Protein AF-A0DTG7-F1 (afdb_monomer)

Nearest PDB structures (foldseek):
  3lrq-assembly1_D  TM=6.163E-01  e=2.379E-02  Homo sapiens
  3m63-assembly1_A  TM=5.043E-01  e=1.706E+00  Saccharomyces cerevisiae
  3m62-assembly1_A  TM=4.430E-01  e=1.317E+00  Saccharomyces cerevisiae
  5mkq-assembly1_B  TM=5.873E-01  e=2.864E+00  Pyrococcus horikoshii OT3
  2qiz-assembly1_A  TM=4.576E-01  e=2.516E+00  Saccharomyces cerevisiae

Secondary structure (DSSP, 8-state):
-----GGGGSB-TTT--B-SS-EE-TTT--EE-HHHHHHHHHHHHHTT-TT--B-TTT--B--HHHHHHHS-HHHHHHHHHHHHHHHHHHHHHHHHHHHHHHHTTTTTEEE-TTT--EEEPPTT--SEEE--STTTTT--EEETTT--EE-TTHHHHTBGGG-TTTPPBPEEETTEEE-GGGT--

pLDDT: mean 91.61, std 11.8, range [36.66, 98.5]

Structure (mmCIF, N/CA/C/O backbone):
data_AF-A0DTG7-F1
#
_entry.id   AF-A0DTG7-F1
#
loop_
_atom_site.group_PDB
_atom_site.id
_atom_site.type_symbol
_atom_site.label_atom_id
_atom_site.label_alt_id
_atom_site.label_comp_id
_atom_site.label_asym_id
_atom_site.label_entity_id
_atom_site.label_seq_id
_atom_site.pdbx_PDB_ins_code
_atom_site.Cartn_x
_atom_site.Cartn_y
_atom_site.Cartn_z
_atom_site.occupancy
_atom_site.B_iso_or_equiv
_atom_site.auth_seq_id
_atom_site.auth_comp_id
_atom_site.auth_asym_id
_atom_site.auth_atom_id
_atom_site.pdbx_PDB_model_num
ATOM 1 N N . MET A 1 1 ? -52.011 4.957 12.979 1.00 38.06 1 MET A N 1
ATOM 2 C CA . MET A 1 1 ? -51.107 5.380 14.067 1.00 38.06 1 MET A CA 1
ATOM 3 C C . MET A 1 1 ? -50.251 4.180 14.421 1.00 38.06 1 MET A C 1
ATOM 5 O O . MET A 1 1 ? -50.752 3.256 15.044 1.00 38.06 1 MET A O 1
ATOM 9 N N . GLN A 1 2 ? -49.026 4.127 13.900 1.00 39.81 2 GLN A N 1
ATOM 10 C CA . GLN A 1 2 ? -48.047 3.117 14.300 1.00 39.81 2 GLN A CA 1
ATOM 11 C C . GLN A 1 2 ? -47.347 3.645 15.549 1.00 39.81 2 GLN A C 1
ATOM 13 O O . GLN A 1 2 ? -46.779 4.735 15.526 1.00 39.81 2 GLN A O 1
ATOM 18 N N . VAL A 1 3 ? -47.474 2.904 16.645 1.00 37.62 3 VAL A N 1
ATOM 19 C CA . VAL A 1 3 ? -46.764 3.165 17.894 1.00 37.62 3 VAL A CA 1
ATOM 20 C C . VAL A 1 3 ? -45.319 2.731 17.653 1.00 37.62 3 VAL A C 1
ATOM 22 O O . VAL A 1 3 ? -45.031 1.539 17.598 1.00 37.62 3 VAL A O 1
ATOM 25 N N . PHE A 1 4 ? -44.425 3.687 17.407 1.00 36.66 4 PHE A N 1
ATOM 26 C CA . PHE A 1 4 ? -42.989 3.426 17.403 1.00 36.66 4 PHE A CA 1
ATOM 27 C C . PHE A 1 4 ? -42.558 3.270 18.862 1.00 36.66 4 PHE A C 1
ATOM 29 O O . PHE A 1 4 ? -42.452 4.258 19.583 1.00 36.66 4 PHE A O 1
ATOM 36 N N . ASN A 1 5 ? -42.387 2.022 19.305 1.00 37.88 5 ASN A N 1
ATOM 37 C CA . ASN A 1 5 ? -41.818 1.700 20.612 1.00 37.88 5 ASN A CA 1
ATOM 38 C C . ASN A 1 5 ? -40.409 2.300 20.705 1.00 37.88 5 ASN A C 1
ATOM 40 O O . ASN A 1 5 ? -39.505 1.878 19.987 1.00 37.88 5 ASN A O 1
ATOM 44 N N . GLN A 1 6 ? -40.242 3.284 21.587 1.00 44.31 6 GLN A N 1
ATOM 45 C CA . GLN A 1 6 ? -38.969 3.944 21.891 1.00 44.31 6 GLN A CA 1
ATOM 46 C C . GLN A 1 6 ? -38.071 3.117 22.839 1.00 44.31 6 GLN A C 1
ATOM 48 O O . GLN A 1 6 ? -36.974 3.556 23.164 1.00 44.31 6 GLN A O 1
ATOM 53 N N . ASP A 1 7 ? -38.478 1.896 23.203 1.00 47.22 7 ASP A N 1
ATOM 54 C CA . ASP A 1 7 ? -37.831 1.079 24.246 1.00 47.22 7 ASP A CA 1
ATOM 55 C C . ASP A 1 7 ? -36.711 0.140 23.748 1.00 47.22 7 ASP A C 1
ATOM 57 O O . ASP A 1 7 ? -36.127 -0.599 24.535 1.00 47.22 7 ASP A O 1
ATOM 61 N N . GLN A 1 8 ? -36.354 0.142 22.455 1.00 52.56 8 GLN A N 1
ATOM 62 C CA . GLN A 1 8 ? -35.223 -0.675 21.960 1.00 52.56 8 GLN A CA 1
ATOM 63 C C . GLN A 1 8 ? -33.838 -0.060 22.233 1.00 52.56 8 GLN A C 1
ATOM 65 O O . GLN A 1 8 ? -32.826 -0.662 21.886 1.00 52.56 8 GLN A O 1
ATOM 70 N N . ASN A 1 9 ? -33.777 1.120 22.856 1.00 60.94 9 ASN A N 1
ATOM 71 C CA . ASN A 1 9 ? -32.528 1.855 23.089 1.00 60.94 9 ASN A CA 1
ATOM 72 C C . ASN A 1 9 ? -31.896 1.608 24.469 1.00 60.94 9 ASN A C 1
ATOM 74 O O . ASN A 1 9 ? -30.886 2.228 24.797 1.00 60.94 9 ASN A O 1
ATOM 78 N N . GLU A 1 10 ? -32.472 0.715 25.276 1.00 83.69 10 GLU A N 1
ATOM 79 C CA . GLU A 1 10 ? -32.013 0.463 26.646 1.00 83.69 10 GLU A CA 1
ATOM 80 C C . GLU A 1 10 ? -31.192 -0.821 26.797 1.00 83.69 10 GLU A C 1
ATOM 82 O O . GLU A 1 10 ? -30.815 -1.147 27.915 1.00 83.69 10 GLU A O 1
ATOM 87 N N . GLN A 1 11 ? -30.895 -1.568 25.728 1.00 91.94 11 GLN A N 1
ATOM 88 C CA . GLN A 1 11 ? -30.117 -2.812 25.812 1.00 91.94 11 GLN A CA 1
ATOM 89 C C . GLN A 1 11 ? -28.883 -2.792 24.915 1.00 91.94 11 GLN A C 1
ATOM 91 O O . GLN A 1 11 ? -28.926 -2.345 23.770 1.00 91.94 11 GLN A O 1
ATOM 96 N N . CYS A 1 12 ? -27.770 -3.314 25.428 1.00 93.56 12 CYS A N 1
ATOM 97 C CA . CYS A 1 12 ? -26.549 -3.495 24.656 1.00 93.56 12 CYS A CA 1
ATOM 98 C C . CYS A 1 12 ? -26.784 -4.515 23.538 1.00 93.56 12 CYS A C 1
ATOM 100 O O . CYS A 1 12 ? -27.137 -5.656 23.809 1.00 93.56 12 CYS A O 1
ATOM 102 N N . LEU A 1 13 ? -26.500 -4.165 22.285 1.00 88.06 13 LEU A N 1
ATOM 103 C CA . LEU A 1 13 ? -26.716 -5.074 21.149 1.00 88.06 13 LEU A CA 1
ATOM 104 C C . LEU A 1 13 ? -25.662 -6.193 21.021 1.00 88.06 13 LEU A C 1
ATOM 106 O O . LEU A 1 13 ? -25.721 -6.976 20.077 1.00 88.06 13 LEU A O 1
ATOM 110 N N . ILE A 1 14 ? -24.700 -6.263 21.948 1.00 93.56 14 ILE A N 1
ATOM 111 C CA . ILE A 1 14 ? -23.679 -7.321 22.019 1.00 93.56 14 ILE A CA 1
ATOM 112 C C . ILE A 1 14 ? -24.001 -8.308 23.148 1.00 93.56 14 ILE A C 1
ATOM 114 O O . ILE A 1 14 ? -24.106 -9.504 22.894 1.00 93.56 14 ILE A O 1
ATOM 118 N N . CYS A 1 15 ? -24.176 -7.824 24.385 1.00 95.88 15 CYS A N 1
ATOM 119 C CA . CYS A 1 15 ? -24.436 -8.681 25.551 1.00 95.88 15 CYS A CA 1
ATOM 120 C C . CYS A 1 15 ? -25.911 -8.751 25.983 1.00 95.88 15 CYS A C 1
ATOM 122 O O . CYS A 1 15 ? -26.241 -9.546 26.856 1.00 95.88 15 CYS A O 1
ATOM 124 N N . PHE A 1 16 ? -26.793 -7.938 25.391 1.00 93.12 16 PHE A N 1
ATOM 125 C CA . PHE A 1 16 ? -28.225 -7.821 25.719 1.00 93.12 16 PHE A CA 1
ATOM 126 C C . PHE A 1 16 ? -28.547 -7.329 27.143 1.00 93.12 16 PHE A C 1
ATOM 128 O O . PHE A 1 16 ? -29.704 -7.355 27.560 1.00 93.12 16 PHE A O 1
ATOM 135 N N . GLU A 1 17 ? -27.555 -6.829 27.884 1.00 94.44 17 GLU A N 1
ATOM 136 C CA . GLU A 1 17 ? -27.750 -6.221 29.206 1.00 94.44 17 GLU A CA 1
ATOM 137 C C . GLU A 1 17 ? -28.312 -4.795 29.114 1.00 94.44 17 GLU A C 1
ATOM 139 O O . GLU A 1 17 ? -28.065 -4.078 28.140 1.00 94.44 17 GLU A O 1
ATOM 144 N N . THR A 1 18 ? -29.037 -4.363 30.151 1.00 92.69 18 THR A N 1
ATOM 145 C CA . THR A 1 18 ? -29.607 -3.012 30.235 1.00 92.69 18 THR A CA 1
ATOM 146 C C . THR A 1 18 ? -28.517 -1.936 30.346 1.00 92.69 18 THR A C 1
ATOM 148 O O . THR A 1 18 ? -27.590 -2.043 31.148 1.00 92.69 18 THR A O 1
ATOM 151 N N . LEU A 1 19 ? -28.642 -0.866 29.563 1.00 92.06 19 LEU A N 1
ATOM 152 C CA . LEU A 1 19 ? -27.704 0.248 29.475 1.00 92.06 19 LEU A CA 1
ATOM 153 C C . LEU A 1 19 ? -28.045 1.323 30.512 1.00 92.06 19 LEU A C 1
ATOM 155 O O . LEU A 1 19 ? -29.062 1.997 30.403 1.00 92.06 19 LEU A O 1
ATOM 159 N N . SER A 1 20 ? -27.164 1.534 31.490 1.00 86.44 20 SER A N 1
ATOM 160 C CA . SER A 1 20 ? -27.265 2.668 32.423 1.00 86.44 20 SER A CA 1
ATOM 161 C C . SER A 1 20 ? -26.538 3.917 31.907 1.00 86.44 20 SER A C 1
ATOM 163 O O . SER A 1 20 ? -27.036 5.031 32.049 1.00 86.44 20 SER A O 1
ATOM 165 N N . GLN A 1 21 ? -25.365 3.734 31.292 1.00 87.62 21 GLN A N 1
ATOM 166 C CA . GLN A 1 21 ? -24.556 4.779 30.655 1.00 87.62 21 GLN A CA 1
ATOM 167 C C . GLN A 1 21 ? -23.930 4.225 29.368 1.00 87.62 21 GLN A C 1
ATOM 169 O O . GLN A 1 21 ? -22.797 3.732 29.388 1.00 87.62 21 GLN A O 1
ATOM 174 N N . PRO A 1 22 ? -24.678 4.222 28.254 1.00 91.75 22 PRO A N 1
ATOM 175 C CA . PRO A 1 22 ? -24.194 3.625 27.022 1.00 91.75 22 PRO A CA 1
ATOM 176 C C . PRO A 1 22 ? -23.048 4.422 26.400 1.00 91.75 22 PRO A C 1
ATOM 178 O O . PRO A 1 22 ? -23.050 5.651 26.397 1.00 91.75 22 PRO A O 1
ATOM 181 N N . PHE A 1 23 ? -22.110 3.705 25.788 1.00 93.38 23 PHE A N 1
ATOM 182 C CA . PHE A 1 23 ? -21.237 4.269 24.771 1.00 93.38 23 PHE A CA 1
ATOM 183 C C . PHE A 1 23 ? -22.041 4.421 23.478 1.00 93.38 23 PHE A C 1
ATOM 185 O O . PHE A 1 23 ? -22.535 3.428 22.935 1.00 93.38 23 PHE A O 1
ATOM 192 N N . GLN A 1 24 ? -22.184 5.653 22.995 1.00 92.50 24 GLN A N 1
ATOM 193 C CA . GLN A 1 24 ? -22.956 5.964 21.798 1.00 92.50 24 GLN A CA 1
ATOM 194 C C . GLN A 1 24 ? -22.051 6.510 20.697 1.00 92.50 24 GLN A C 1
ATOM 196 O O . GLN A 1 24 ? -21.356 7.504 20.877 1.00 92.50 24 GLN A O 1
ATOM 201 N N . PHE A 1 25 ? -22.109 5.882 19.527 1.00 90.75 25 PHE A N 1
ATOM 202 C CA . PHE A 1 25 ? -21.342 6.303 18.360 1.00 90.75 25 PHE A CA 1
ATOM 203 C C . PHE A 1 25 ? -21.917 7.598 17.770 1.00 90.75 25 PHE A C 1
ATOM 205 O O . PHE A 1 25 ? -23.082 7.618 17.367 1.00 90.75 25 PHE A O 1
ATOM 212 N N . THR A 1 26 ? -21.110 8.650 17.619 1.00 88.00 26 THR A N 1
ATOM 213 C CA . THR A 1 26 ? -21.582 9.956 17.103 1.00 88.00 26 THR A CA 1
ATOM 214 C C . THR A 1 26 ? -22.220 9.889 15.714 1.00 88.00 26 THR A C 1
ATOM 216 O O . THR A 1 26 ? -23.217 10.561 15.458 1.00 88.00 26 THR A O 1
ATOM 219 N N . ASP A 1 27 ? -21.690 9.046 14.827 1.00 89.00 27 ASP A N 1
ATOM 220 C CA . ASP A 1 27 ? -22.043 9.067 13.398 1.00 89.00 27 ASP A CA 1
ATOM 221 C C . ASP A 1 27 ? -23.227 8.151 13.044 1.00 89.00 27 ASP A C 1
ATOM 223 O O . ASP A 1 27 ? -23.799 8.221 11.948 1.00 89.00 27 ASP A O 1
ATOM 227 N N . CYS A 1 28 ? -23.589 7.241 13.950 1.00 91.94 28 CYS A N 1
ATOM 228 C CA . CYS A 1 28 ? -24.644 6.254 13.714 1.00 91.94 28 CYS A CA 1
ATOM 229 C C . CYS A 1 28 ? -25.639 6.100 14.859 1.00 91.94 28 CYS A C 1
ATOM 231 O O . CYS A 1 28 ? -26.660 5.451 14.662 1.00 91.94 28 CYS A O 1
ATOM 233 N N . GLN A 1 29 ? -25.358 6.702 16.016 1.00 90.50 29 GLN A N 1
ATOM 234 C CA . GLN A 1 29 ? -26.190 6.700 17.218 1.00 90.50 29 GLN A CA 1
ATOM 235 C C . GLN A 1 29 ? -26.479 5.320 17.822 1.00 90.50 29 GLN A C 1
ATOM 237 O O . GLN A 1 29 ? -27.192 5.259 18.822 1.00 90.50 29 GLN A O 1
ATOM 242 N N . HIS A 1 30 ? -25.905 4.234 17.287 1.00 91.75 30 HIS A N 1
ATOM 243 C CA . HIS A 1 30 ? -25.949 2.925 17.934 1.00 91.75 30 HIS A CA 1
ATOM 244 C C . HIS A 1 30 ? -25.255 2.991 19.296 1.00 91.75 30 HIS A C 1
ATOM 246 O O . HIS A 1 30 ? -24.223 3.652 19.445 1.00 91.75 30 HIS A O 1
ATOM 252 N N . ALA A 1 31 ? -25.838 2.300 20.269 1.00 93.25 31 ALA A N 1
ATOM 253 C CA . ALA A 1 31 ? -25.446 2.337 21.666 1.00 93.25 31 ALA A CA 1
ATOM 254 C C . ALA A 1 31 ? -25.059 0.936 22.156 1.00 93.25 31 ALA A C 1
ATOM 256 O O . ALA A 1 31 ? -25.700 -0.059 21.815 1.00 93.25 31 ALA A O 1
ATOM 257 N N . PHE A 1 32 ? -24.003 0.864 22.959 1.00 95.19 32 PHE A N 1
ATOM 258 C CA . PHE A 1 32 ? -23.483 -0.374 23.540 1.00 95.19 32 PHE A CA 1
ATOM 259 C C . PHE A 1 32 ? -23.079 -0.116 24.990 1.00 95.19 32 PHE A C 1
ATOM 261 O O . PHE A 1 32 ? -22.830 1.029 25.372 1.00 95.19 32 PHE A O 1
ATOM 268 N N . CYS A 1 33 ? -22.990 -1.155 25.820 1.00 95.81 33 CYS A N 1
ATOM 269 C CA . CYS A 1 33 ? -22.381 -0.973 27.134 1.00 95.81 33 CYS A CA 1
ATOM 270 C C . CYS A 1 33 ? -20.884 -0.680 26.949 1.00 95.81 33 CYS A C 1
ATOM 272 O O . CYS A 1 33 ? -20.265 -1.146 25.987 1.00 95.81 33 CYS A O 1
ATOM 274 N N . GLN A 1 34 ? -20.303 0.108 27.857 1.00 95.38 34 GLN A N 1
ATOM 275 C CA . GLN A 1 34 ? -18.900 0.515 27.740 1.00 95.38 34 GLN A CA 1
ATOM 276 C C . GLN A 1 34 ? -17.952 -0.687 27.700 1.00 95.38 34 GLN A C 1
ATOM 278 O O . GLN A 1 34 ? -16.989 -0.649 26.949 1.00 95.38 34 GLN A O 1
ATOM 283 N N . VAL A 1 35 ? -18.261 -1.765 28.432 1.00 96.31 35 VAL A N 1
ATOM 284 C CA . VAL A 1 35 ? -17.464 -3.003 28.437 1.00 96.31 35 VAL A CA 1
ATOM 285 C C . VAL A 1 35 ? -17.416 -3.630 27.043 1.00 96.31 35 VAL A C 1
ATOM 287 O O . VAL A 1 35 ? -16.337 -3.801 26.495 1.00 96.31 35 VAL A O 1
ATOM 290 N N . CYS A 1 36 ? -18.566 -3.880 26.406 1.00 97.38 36 CYS A N 1
ATOM 291 C CA . CYS A 1 36 ? -18.578 -4.479 25.069 1.00 97.38 36 CYS A CA 1
ATOM 292 C C . CYS A 1 36 ? -17.968 -3.567 23.997 1.00 97.38 36 CYS A C 1
ATOM 294 O O . CYS A 1 36 ? -17.333 -4.064 23.071 1.00 97.38 36 CYS A O 1
ATOM 296 N N . ALA A 1 37 ? -18.169 -2.247 24.094 1.00 96.62 37 ALA A N 1
ATOM 297 C CA . ALA A 1 37 ? -17.534 -1.303 23.177 1.00 96.62 37 ALA A CA 1
ATOM 298 C C . ALA A 1 37 ? -16.007 -1.312 23.344 1.00 96.62 37 ALA A C 1
ATOM 300 O O . ALA A 1 37 ? -15.286 -1.391 22.352 1.00 96.62 37 ALA A O 1
ATOM 301 N N . LYS A 1 38 ? -15.530 -1.283 24.594 1.00 97.69 38 LYS A N 1
ATOM 302 C CA . LYS A 1 38 ? -14.114 -1.360 24.953 1.00 97.69 38 LYS A CA 1
ATOM 303 C C . LYS A 1 38 ? -13.484 -2.641 24.408 1.00 97.69 38 LYS A C 1
ATOM 305 O O . LYS A 1 38 ? -12.570 -2.542 23.594 1.00 97.69 38 LYS A O 1
ATOM 310 N N . ASP A 1 39 ? -14.017 -3.805 24.777 1.00 98.19 39 ASP A N 1
ATOM 311 C CA . ASP A 1 39 ? -13.478 -5.113 24.382 1.00 98.19 39 ASP A CA 1
ATOM 312 C C . ASP A 1 39 ? -13.375 -5.241 22.854 1.00 98.19 39 ASP A C 1
ATOM 314 O O . ASP A 1 39 ? -12.376 -5.713 22.316 1.00 98.19 39 ASP A O 1
ATOM 318 N N . TYR A 1 40 ? -14.390 -4.754 22.135 1.00 97.62 40 TYR A N 1
ATOM 319 C CA . TYR A 1 40 ? -14.394 -4.738 20.677 1.00 97.62 40 TYR A CA 1
ATOM 320 C C . TYR A 1 40 ? -13.245 -3.904 20.085 1.00 97.62 40 TYR A C 1
ATOM 322 O O . TYR A 1 40 ? -12.584 -4.344 19.141 1.00 97.62 40 TYR A O 1
ATOM 330 N N . PHE A 1 41 ? -12.992 -2.699 20.603 1.00 98.00 41 PHE A N 1
ATOM 331 C CA . PHE A 1 41 ? -11.908 -1.858 20.091 1.00 98.00 41 PHE A CA 1
ATOM 332 C C . PHE A 1 41 ? -10.526 -2.366 20.500 1.00 98.00 41 PHE A C 1
ATOM 334 O O . PHE A 1 41 ? -9.599 -2.301 19.692 1.00 98.00 41 PHE A O 1
ATOM 341 N N . GLU A 1 42 ? -10.389 -2.901 21.711 1.00 98.31 42 GLU A N 1
ATOM 342 C CA . GLU A 1 42 ? -9.153 -3.534 22.176 1.00 98.31 42 GLU A CA 1
ATOM 343 C C . GLU A 1 42 ? -8.792 -4.734 21.294 1.00 98.31 42 GLU A C 1
ATOM 345 O O . GLU A 1 42 ? -7.668 -4.808 20.795 1.00 98.31 42 GLU A O 1
ATOM 350 N N . GLN A 1 43 ? -9.772 -5.577 20.950 1.00 97.88 43 GLN A N 1
ATOM 351 C CA . GLN A 1 43 ? -9.578 -6.666 19.992 1.00 97.88 43 GLN A CA 1
ATOM 352 C C . GLN A 1 43 ? -9.099 -6.156 18.622 1.00 97.88 43 GLN A C 1
ATOM 354 O O . GLN A 1 43 ? -8.189 -6.735 18.032 1.00 97.88 43 GLN A O 1
ATOM 359 N N . ARG A 1 44 ? -9.652 -5.047 18.111 1.00 97.38 44 ARG A N 1
ATOM 360 C CA . ARG A 1 44 ? -9.201 -4.458 16.834 1.00 97.38 44 ARG A CA 1
ATOM 361 C C . ARG A 1 44 ? -7.761 -3.960 16.890 1.00 97.38 44 ARG A C 1
ATOM 363 O O . ARG A 1 44 ? -7.046 -4.070 15.895 1.00 97.38 44 ARG A O 1
ATOM 370 N N . ILE A 1 45 ? -7.329 -3.419 18.026 1.00 98.12 45 ILE A N 1
ATOM 371 C CA . ILE A 1 45 ? -5.935 -3.012 18.236 1.00 98.12 45 ILE A CA 1
ATOM 372 C C . ILE A 1 45 ? -5.029 -4.246 18.253 1.00 98.12 45 ILE A C 1
ATOM 374 O O . ILE A 1 45 ? -3.992 -4.247 17.589 1.00 98.12 45 ILE A O 1
ATOM 378 N N . ASP A 1 46 ? -5.431 -5.313 18.939 1.00 98.06 46 ASP A N 1
ATOM 379 C CA . ASP A 1 46 ? -4.671 -6.565 19.000 1.00 98.06 46 ASP A CA 1
ATOM 380 C C . ASP A 1 46 ? -4.564 -7.256 17.629 1.00 98.06 46 ASP A C 1
ATOM 382 O O . ASP A 1 46 ? -3.509 -7.783 17.270 1.00 98.06 46 ASP A O 1
ATOM 386 N N . GLU A 1 47 ? -5.612 -7.162 16.810 1.00 97.25 47 GLU A N 1
ATOM 387 C CA . GLU A 1 47 ? -5.645 -7.625 15.417 1.00 97.25 47 GLU A CA 1
ATOM 388 C C . GLU A 1 47 ? -4.913 -6.684 14.436 1.00 97.25 47 GLU A C 1
ATOM 390 O O . GLU A 1 47 ? -4.831 -6.975 13.241 1.00 97.25 47 GLU A O 1
ATOM 395 N N . LYS A 1 48 ? -4.336 -5.575 14.922 1.00 96.56 48 LYS A N 1
ATOM 396 C CA . LYS A 1 48 ? -3.647 -4.534 14.134 1.00 96.56 48 LYS A CA 1
ATOM 397 C C . LYS A 1 48 ? -4.526 -3.835 13.088 1.00 96.56 48 LYS A C 1
ATOM 399 O O . LYS A 1 48 ? -4.040 -3.393 12.046 1.00 96.56 48 LYS A O 1
ATOM 404 N N . LEU A 1 49 ? -5.816 -3.687 13.377 1.00 95.69 49 LEU A N 1
ATOM 405 C CA . LEU A 1 49 ? -6.824 -3.042 12.526 1.00 95.69 49 LEU A CA 1
ATOM 406 C C . LEU A 1 49 ? -7.127 -1.599 12.976 1.00 95.69 49 LEU A C 1
ATOM 408 O O . LEU A 1 49 ? -8.277 -1.163 13.012 1.00 95.69 49 LEU A O 1
ATOM 412 N N . ILE A 1 50 ? -6.088 -0.831 13.320 1.00 93.69 50 ILE A N 1
ATOM 413 C CA . ILE A 1 50 ? -6.217 0.509 13.929 1.00 93.69 50 ILE A CA 1
ATOM 414 C C . ILE A 1 50 ? -6.736 1.612 12.990 1.00 93.69 50 ILE A C 1
ATOM 416 O O . ILE A 1 50 ? -7.079 2.699 13.450 1.00 93.69 50 ILE A O 1
ATOM 420 N N . ASP A 1 51 ? -6.792 1.359 11.681 1.00 91.19 51 ASP A N 1
ATOM 421 C CA . ASP A 1 51 ? -7.387 2.278 10.698 1.00 91.19 51 ASP A CA 1
ATOM 422 C C . ASP A 1 51 ? -8.886 2.025 10.475 1.00 91.19 51 ASP A C 1
ATOM 424 O O . ASP A 1 51 ? -9.542 2.777 9.754 1.00 91.19 51 ASP A O 1
ATOM 428 N N . GLU A 1 52 ? -9.427 0.970 11.087 1.00 90.62 52 GLU A N 1
ATOM 429 C CA . GLU A 1 52 ? -10.778 0.458 10.857 1.00 90.62 52 GLU A CA 1
ATOM 430 C C . GLU A 1 52 ? -11.592 0.429 12.158 1.00 90.62 52 GLU A C 1
ATOM 432 O O . GLU A 1 52 ? -12.276 -0.546 12.488 1.00 90.62 52 GLU A O 1
ATOM 437 N N . PHE A 1 53 ? -11.544 1.521 12.923 1.00 95.19 53 PHE A N 1
ATOM 438 C CA . PHE A 1 53 ? -12.468 1.696 14.038 1.00 95.19 53 PHE A CA 1
ATOM 439 C C . PHE A 1 53 ? -13.864 2.013 13.517 1.00 95.19 53 PHE A C 1
ATOM 441 O O . PHE A 1 53 ? -14.172 3.123 13.076 1.00 95.19 53 PHE A O 1
ATOM 448 N N . THR A 1 54 ? -14.710 0.991 13.558 1.00 96.44 54 THR A N 1
ATOM 449 C CA . THR A 1 54 ? -16.059 1.013 13.007 1.00 96.44 54 THR A CA 1
ATOM 450 C C . THR A 1 54 ? -17.086 0.590 14.042 1.00 96.44 54 THR A C 1
ATOM 452 O O . THR A 1 54 ? -16.797 -0.210 14.927 1.00 96.44 54 THR A O 1
ATOM 455 N N . CYS A 1 55 ? -18.319 1.072 13.909 1.00 95.31 55 CYS A N 1
ATOM 456 C CA . CYS A 1 55 ? -19.442 0.562 14.685 1.00 95.31 55 CYS A CA 1
ATOM 457 C C . CYS A 1 55 ? -19.634 -0.947 14.426 1.00 95.31 55 CYS A C 1
ATOM 459 O O . CYS A 1 55 ? -19.796 -1.320 13.259 1.00 95.31 55 CYS A O 1
ATOM 461 N N . PRO A 1 56 ? -19.721 -1.802 15.467 1.00 94.50 56 PRO A N 1
ATOM 462 C CA . PRO A 1 56 ? -19.908 -3.246 15.302 1.00 94.50 56 PRO A CA 1
ATOM 463 C C . PRO A 1 56 ? -21.134 -3.622 14.456 1.00 94.50 56 PRO A C 1
ATOM 465 O O . PRO A 1 56 ? -21.112 -4.622 13.745 1.00 94.50 56 PRO A O 1
ATOM 468 N N . LEU A 1 57 ? -22.197 -2.809 14.507 1.00 93.75 57 LEU A N 1
ATOM 469 C CA . LEU A 1 57 ? -23.474 -3.122 13.864 1.00 93.75 57 LEU A CA 1
ATOM 470 C C . LEU A 1 57 ? -23.575 -2.629 12.417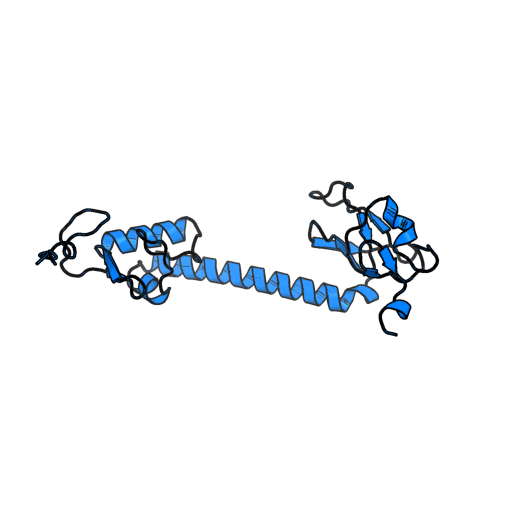 1.00 93.75 57 LEU A C 1
ATOM 472 O O . LEU A 1 57 ? -24.050 -3.352 11.549 1.00 93.75 57 LEU A O 1
ATOM 476 N N . CYS A 1 58 ? -23.150 -1.393 12.146 1.00 94.62 58 CYS A N 1
ATOM 477 C CA . CYS A 1 58 ? -23.348 -0.763 10.833 1.00 94.62 58 CYS A CA 1
ATOM 478 C C . CYS A 1 58 ? -22.055 -0.468 10.071 1.00 94.62 58 CYS A C 1
ATOM 480 O O . CYS A 1 58 ? -22.114 0.067 8.967 1.00 94.62 58 CYS A O 1
ATOM 482 N N . GLN A 1 59 ? -20.899 -0.775 10.665 1.00 95.12 59 GLN A N 1
ATOM 483 C CA . GLN A 1 59 ? -19.567 -0.594 10.086 1.00 95.12 59 GLN A CA 1
ATOM 484 C C . GLN A 1 59 ? -19.201 0.851 9.700 1.00 95.12 59 GLN A C 1
ATOM 486 O O . GLN A 1 59 ? -18.171 1.082 9.072 1.00 95.12 59 GLN A O 1
ATOM 491 N N . LYS A 1 60 ? -19.996 1.852 10.101 1.00 94.88 60 LYS A N 1
ATOM 492 C CA . LYS A 1 60 ? -19.616 3.261 9.942 1.00 94.88 60 LYS A CA 1
ATOM 493 C C . LYS A 1 60 ? -18.385 3.575 10.791 1.00 94.88 60 LYS A C 1
ATOM 495 O O . LYS A 1 60 ? -18.280 3.088 11.917 1.00 94.88 60 LYS A O 1
ATOM 500 N N . SER A 1 61 ? -17.485 4.391 10.247 1.00 94.44 61 SER A N 1
ATOM 501 C CA . SER A 1 61 ? -16.282 4.865 10.935 1.00 94.44 61 SER A CA 1
ATOM 502 C C . SER A 1 61 ? -16.616 5.573 12.245 1.00 94.44 61 SER A C 1
ATOM 504 O O . SER A 1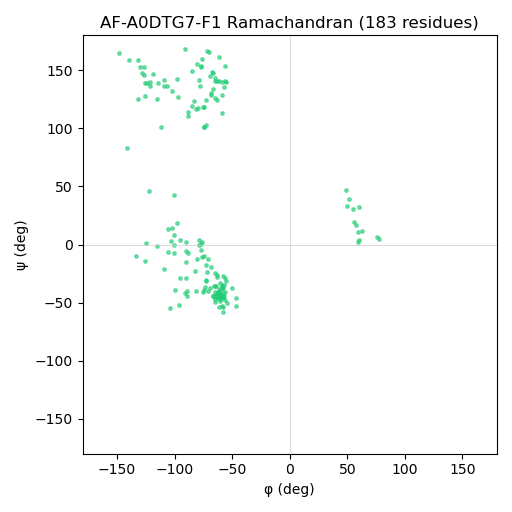 61 ? -17.702 6.125 12.402 1.00 94.44 61 SER A O 1
ATOM 506 N N . THR A 1 62 ? -15.672 5.550 13.177 1.00 93.75 62 THR A N 1
ATOM 507 C CA . THR A 1 62 ? -15.789 6.167 14.503 1.00 93.75 62 THR A CA 1
ATOM 508 C C . THR A 1 62 ? -14.604 7.086 14.747 1.00 93.75 62 THR A C 1
ATOM 510 O O . THR A 1 62 ? -13.496 6.798 14.292 1.00 93.75 62 THR A O 1
ATOM 513 N N . ASP A 1 63 ? -14.819 8.185 15.472 1.00 93.38 63 ASP A N 1
ATOM 514 C CA . ASP A 1 63 ? -13.717 9.045 15.894 1.00 93.38 63 ASP A CA 1
ATOM 515 C C . ASP A 1 63 ? -12.784 8.269 16.830 1.00 93.38 63 ASP A C 1
ATOM 517 O O . ASP A 1 63 ? -13.192 7.773 17.881 1.00 93.38 63 ASP A O 1
ATOM 521 N N . VAL A 1 64 ? -11.507 8.215 16.460 1.00 95.25 64 VAL A N 1
ATOM 522 C CA . VAL A 1 64 ? -10.430 7.640 17.268 1.00 95.25 64 VAL A CA 1
ATO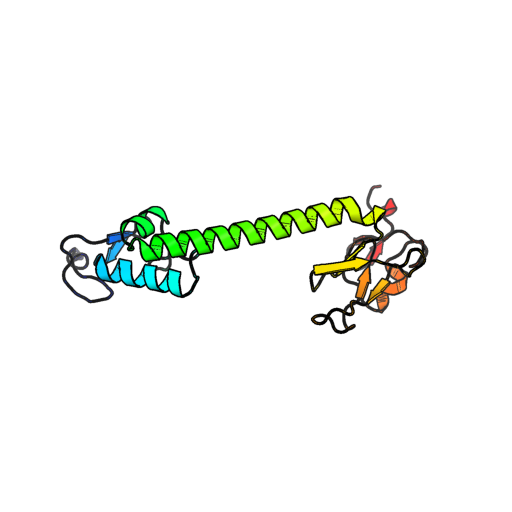M 523 C C . VAL A 1 64 ? -10.445 8.197 18.690 1.00 95.25 64 VAL A C 1
ATOM 525 O O . VAL A 1 64 ? -10.189 7.449 19.623 1.00 95.25 64 VAL A O 1
ATOM 528 N N . LYS A 1 65 ? -10.747 9.486 18.891 1.00 95.25 65 LYS A N 1
ATOM 529 C CA . LYS A 1 65 ? -10.762 10.076 20.239 1.00 95.25 65 LYS A CA 1
ATOM 530 C C . LYS A 1 65 ? -11.763 9.380 21.161 1.00 95.25 65 LYS A C 1
ATOM 532 O O . LYS A 1 65 ? -11.392 9.041 22.276 1.00 95.25 65 LYS A O 1
ATOM 537 N N . GLN A 1 66 ? -12.970 9.094 20.664 1.00 94.25 66 GLN A N 1
ATOM 538 C CA . GLN A 1 66 ? -13.994 8.363 21.424 1.00 94.25 66 GLN A CA 1
ATOM 539 C C . GLN A 1 66 ? -13.517 6.957 21.793 1.00 94.25 66 GLN A C 1
ATOM 541 O O . GLN A 1 66 ? -13.783 6.483 22.890 1.00 94.25 66 GLN A O 1
ATOM 546 N N . VAL A 1 67 ? -12.788 6.297 20.888 1.00 95.69 67 VAL A N 1
ATOM 547 C CA . VAL A 1 67 ? -12.199 4.977 21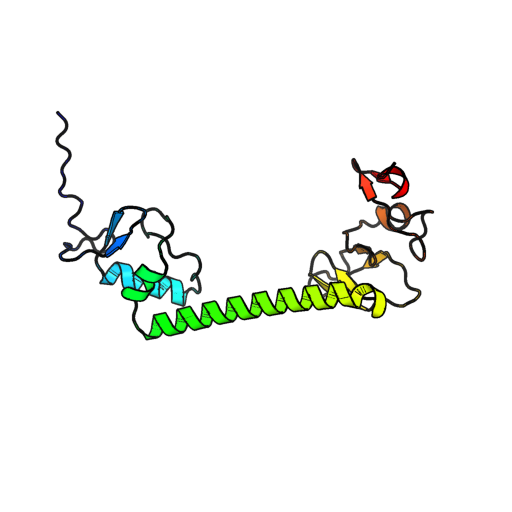.147 1.00 95.69 67 VAL A CA 1
ATOM 548 C C . VAL A 1 67 ? -11.141 5.061 22.249 1.00 95.69 67 VAL A C 1
ATOM 550 O O . VAL A 1 67 ? -11.187 4.293 23.206 1.00 95.69 67 VAL A O 1
ATOM 553 N N . LEU A 1 68 ? -10.212 6.017 22.144 1.00 96.56 68 LEU A N 1
ATOM 554 C CA . LEU A 1 68 ? -9.113 6.175 23.101 1.00 96.56 68 LEU A CA 1
ATOM 555 C C . LEU A 1 68 ? -9.587 6.545 24.514 1.00 96.56 68 LEU A C 1
ATOM 557 O O . LEU A 1 68 ? -8.881 6.258 25.472 1.00 96.56 68 LEU A O 1
ATOM 561 N N . GLU A 1 69 ? -10.765 7.154 24.657 1.00 96.12 69 GLU A N 1
ATOM 562 C CA . GLU A 1 69 ? -11.349 7.501 25.960 1.00 96.12 69 GLU A CA 1
ATOM 563 C C . GLU A 1 69 ? -11.857 6.286 26.753 1.00 96.12 69 GLU A C 1
ATOM 565 O O . GLU A 1 69 ? -11.944 6.366 27.97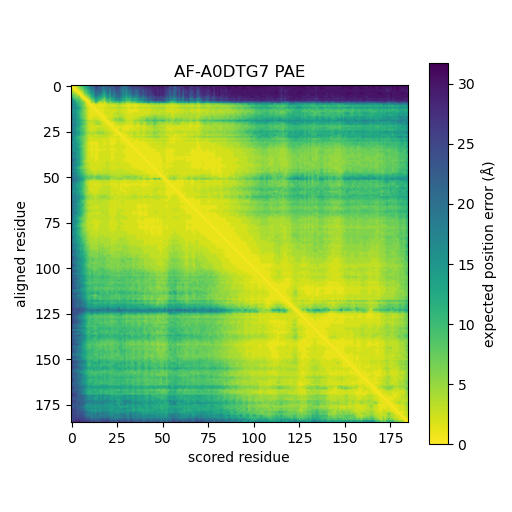8 1.00 96.12 69 GLU A O 1
ATOM 570 N N . ILE A 1 70 ? -12.190 5.173 26.084 1.00 96.56 70 ILE A N 1
ATOM 571 C CA . ILE A 1 70 ? -12.813 4.004 26.733 1.00 96.56 70 ILE A CA 1
ATOM 572 C C . ILE A 1 70 ? -11.898 2.784 26.854 1.00 96.56 70 ILE A C 1
ATOM 574 O O . ILE A 1 70 ? -12.152 1.918 27.692 1.00 96.56 70 ILE A O 1
ATOM 578 N N . ILE A 1 71 ? -10.847 2.698 26.038 1.00 97.88 71 ILE A N 1
ATOM 579 C CA . ILE A 1 71 ? -9.856 1.618 26.128 1.00 97.88 71 ILE A CA 1
ATOM 580 C C . ILE A 1 71 ? -8.839 1.887 27.238 1.00 97.88 71 ILE A C 1
ATOM 582 O O . ILE A 1 71 ? -8.589 3.037 27.619 1.00 97.88 71 ILE A O 1
ATOM 586 N N . ASP A 1 72 ? -8.233 0.824 27.763 1.00 98.25 72 ASP A N 1
ATOM 587 C CA . ASP A 1 72 ? -7.236 0.979 28.817 1.00 98.25 72 ASP A CA 1
ATOM 588 C C . ASP A 1 72 ? -5.909 1.579 28.319 1.00 98.25 72 ASP A C 1
ATOM 590 O O . ASP A 1 72 ? -5.629 1.678 27.123 1.00 98.25 72 ASP A O 1
ATOM 594 N N . GLN A 1 73 ? -5.070 1.996 29.270 1.00 98.19 73 GLN A N 1
ATOM 595 C CA . GLN A 1 73 ? -3.784 2.621 28.968 1.00 98.19 73 GLN A CA 1
ATOM 596 C C . GLN A 1 73 ? -2.868 1.712 28.130 1.00 98.19 73 GLN A C 1
ATOM 598 O O . GLN A 1 73 ? -2.179 2.204 27.238 1.00 98.19 73 GLN A O 1
ATOM 603 N N . LEU A 1 74 ? -2.880 0.399 28.377 1.00 98.38 74 LEU A N 1
ATOM 604 C CA . LEU A 1 74 ? -2.047 -0.553 27.644 1.00 98.38 74 LEU A CA 1
ATOM 605 C C . LEU A 1 74 ? -2.434 -0.586 26.158 1.00 98.38 74 LEU A C 1
ATOM 607 O O . LEU A 1 74 ? -1.563 -0.558 25.287 1.00 98.38 74 LEU A O 1
ATOM 611 N N . HIS A 1 75 ? -3.729 -0.597 25.846 1.00 98.50 75 HIS A N 1
ATOM 612 C CA . HIS A 1 75 ? -4.207 -0.564 24.465 1.00 98.50 75 HIS A CA 1
ATOM 613 C C . HIS A 1 75 ? -4.022 0.811 23.812 1.00 98.50 75 HIS A C 1
ATOM 615 O O . HIS A 1 75 ? -3.743 0.871 22.613 1.00 98.50 75 HIS A O 1
ATOM 621 N N . GLN A 1 76 ? -4.080 1.913 24.571 1.00 98.38 76 GLN A N 1
ATOM 622 C CA . GLN A 1 76 ? -3.694 3.234 24.052 1.00 98.38 76 GLN A CA 1
ATOM 623 C C . GLN A 1 76 ? -2.217 3.268 23.634 1.00 98.38 76 GLN A C 1
ATOM 625 O O . GLN A 1 76 ? -1.889 3.780 22.560 1.00 98.38 76 GLN A O 1
ATOM 630 N N . GLU A 1 77 ? -1.322 2.714 24.455 1.00 98.44 77 GLU A N 1
ATOM 631 C CA . GLU A 1 77 ? 0.108 2.603 24.146 1.00 98.44 77 GLU A CA 1
ATOM 632 C C . GLU A 1 77 ? 0.330 1.756 22.882 1.00 98.44 77 GLU A C 1
ATOM 634 O O . GLU A 1 77 ? 0.957 2.239 21.936 1.00 98.44 77 GLU A O 1
ATOM 639 N N . ARG A 1 78 ? -0.296 0.572 22.789 1.00 98.50 78 ARG A N 1
ATOM 640 C CA . ARG A 1 78 ? -0.248 -0.287 21.587 1.00 98.50 78 ARG A CA 1
ATOM 641 C C . ARG A 1 78 ? -0.759 0.416 20.332 1.00 98.50 78 ARG A C 1
ATOM 643 O O . ARG A 1 78 ? -0.128 0.334 19.278 1.00 98.50 78 ARG A O 1
ATOM 650 N N . TYR A 1 79 ? -1.887 1.120 20.421 1.00 98.25 79 TYR A N 1
ATOM 651 C CA . TYR A 1 79 ? -2.424 1.897 19.303 1.00 98.25 79 TYR A CA 1
ATOM 652 C C . TYR A 1 79 ? -1.411 2.946 18.816 1.00 98.25 79 TYR A C 1
ATOM 654 O O . TYR A 1 79 ? -1.168 3.075 17.613 1.00 98.25 79 TYR A O 1
ATOM 662 N N . ASN A 1 80 ? -0.787 3.679 19.743 1.00 97.88 80 ASN A N 1
ATOM 663 C CA . ASN A 1 80 ? 0.205 4.700 19.414 1.00 97.88 80 ASN A CA 1
ATOM 664 C C . ASN A 1 80 ? 1.465 4.100 18.776 1.00 97.88 80 ASN A C 1
ATOM 666 O O . ASN A 1 80 ? 1.973 4.661 17.804 1.00 97.88 80 ASN A O 1
ATOM 670 N N . GLU A 1 81 ? 1.949 2.961 19.275 1.00 98.12 81 GLU A N 1
ATOM 671 C CA . GLU A 1 81 ? 3.068 2.223 18.678 1.00 98.12 81 GLU A CA 1
ATOM 672 C C . GLU A 1 81 ? 2.762 1.819 17.235 1.00 98.12 81 GLU A C 1
ATOM 674 O O . GLU A 1 81 ? 3.496 2.202 16.324 1.00 98.12 81 GLU A O 1
ATOM 679 N N . GLN A 1 82 ? 1.631 1.152 16.995 1.00 97.81 82 GLN A N 1
ATOM 680 C CA . GLN A 1 82 ? 1.226 0.724 15.653 1.00 97.81 82 GLN A CA 1
ATOM 681 C C . GLN A 1 82 ? 1.056 1.912 14.692 1.00 97.81 82 GLN A C 1
ATOM 683 O O . GLN A 1 82 ? 1.484 1.868 13.533 1.00 97.81 82 GLN A O 1
ATOM 688 N N . LYS A 1 83 ? 0.480 3.020 15.172 1.00 97.31 83 LYS A N 1
ATOM 689 C CA . LYS A 1 83 ? 0.351 4.259 14.397 1.00 97.31 83 LYS A CA 1
ATOM 690 C C . LYS A 1 83 ? 1.715 4.853 14.038 1.00 97.31 83 LYS A C 1
ATOM 692 O O . LYS A 1 83 ? 1.911 5.299 12.903 1.00 97.31 83 LYS A O 1
ATOM 697 N N . ASN A 1 84 ? 2.657 4.850 14.980 1.00 97.38 84 ASN A N 1
ATOM 698 C CA . ASN A 1 84 ? 4.020 5.329 14.764 1.00 97.38 84 ASN A CA 1
ATOM 699 C C . ASN A 1 84 ? 4.784 4.440 13.780 1.00 97.38 84 ASN A C 1
ATOM 701 O O . ASN A 1 84 ? 5.411 4.971 12.864 1.00 97.38 84 ASN A O 1
ATOM 705 N N . GLU A 1 85 ? 4.693 3.116 13.907 1.00 96.88 85 GLU A N 1
ATOM 706 C CA . GLU A 1 85 ? 5.284 2.162 12.960 1.00 96.88 85 GLU A CA 1
ATOM 707 C C . GLU A 1 85 ? 4.772 2.411 11.538 1.00 96.88 85 GLU A C 1
ATOM 709 O O . GLU A 1 85 ? 5.557 2.553 10.594 1.00 96.88 85 GLU A O 1
ATOM 714 N N . LYS A 1 86 ? 3.452 2.564 11.380 1.00 95.62 86 LYS A N 1
ATOM 715 C CA . LYS A 1 86 ? 2.839 2.870 10.085 1.00 95.62 86 LYS A CA 1
ATOM 716 C C . LYS A 1 86 ? 3.327 4.206 9.521 1.00 95.62 86 LYS A C 1
ATOM 718 O O . LYS A 1 86 ? 3.636 4.295 8.330 1.00 95.62 86 LYS A O 1
ATOM 723 N N . PHE A 1 87 ? 3.425 5.241 10.357 1.00 96.38 87 PHE A N 1
ATOM 724 C CA . PHE A 1 87 ? 3.954 6.544 9.952 1.00 96.38 87 PHE A CA 1
ATOM 725 C C . PHE A 1 87 ? 5.421 6.456 9.511 1.00 96.38 87 PHE A C 1
ATOM 727 O O . PHE A 1 87 ? 5.773 6.966 8.445 1.00 96.38 87 PHE A O 1
ATOM 734 N N . GLN A 1 88 ? 6.267 5.766 10.279 1.00 97.31 88 GLN A N 1
ATOM 735 C CA . GLN A 1 88 ? 7.675 5.555 9.943 1.00 97.31 88 GLN A CA 1
ATOM 736 C C . GLN A 1 88 ? 7.827 4.803 8.620 1.00 97.31 88 GLN A C 1
ATOM 738 O O . GLN A 1 88 ? 8.595 5.234 7.762 1.00 97.31 88 GLN A O 1
ATOM 743 N N . PHE A 1 89 ? 7.049 3.742 8.403 1.00 94.62 89 PHE A N 1
ATOM 744 C CA . PHE A 1 89 ? 7.056 2.998 7.146 1.00 94.62 89 PHE A CA 1
ATOM 745 C C . PHE A 1 89 ? 6.666 3.881 5.949 1.00 94.62 89 PHE A C 1
ATOM 747 O O . PHE A 1 89 ? 7.331 3.876 4.910 1.00 94.62 89 PHE A O 1
ATOM 754 N N . GLN A 1 90 ? 5.621 4.703 6.086 1.00 95.00 90 GLN A N 1
ATOM 755 C CA . GLN A 1 90 ? 5.227 5.655 5.042 1.00 95.00 90 GLN A CA 1
ATOM 756 C C . GLN A 1 90 ? 6.313 6.699 4.766 1.00 95.00 90 GLN A C 1
ATOM 758 O O . GLN A 1 90 ? 6.566 7.032 3.604 1.00 95.00 90 GLN A O 1
ATOM 763 N N . GLN A 1 91 ? 6.959 7.209 5.814 1.00 96.75 91 GLN A N 1
ATOM 764 C CA . GLN A 1 91 ? 8.045 8.173 5.692 1.00 96.75 91 GLN A CA 1
ATOM 765 C C . GLN A 1 91 ? 9.257 7.554 4.983 1.00 96.75 91 GLN A C 1
ATOM 767 O O . GLN A 1 91 ? 9.735 8.121 4.002 1.00 96.75 91 GLN A O 1
ATOM 772 N N . GLN A 1 92 ? 9.667 6.344 5.373 1.00 95.06 92 GLN A N 1
ATOM 773 C CA . GLN A 1 92 ? 10.729 5.588 4.703 1.00 95.06 92 GLN A CA 1
ATOM 774 C C . GLN A 1 92 ? 10.421 5.362 3.217 1.00 95.06 92 GLN A C 1
ATOM 776 O O . GLN A 1 92 ? 11.280 5.608 2.369 1.00 95.06 92 GLN A O 1
ATOM 781 N N . ARG A 1 93 ? 9.184 4.977 2.861 1.00 91.94 93 ARG A N 1
ATOM 782 C CA . ARG A 1 93 ? 8.776 4.845 1.447 1.00 91.94 93 ARG A CA 1
ATOM 783 C C . ARG A 1 93 ? 8.888 6.168 0.690 1.00 91.94 93 ARG A C 1
ATOM 785 O O . ARG A 1 93 ? 9.383 6.185 -0.437 1.00 91.94 93 ARG A O 1
ATOM 792 N N . ARG A 1 94 ? 8.450 7.282 1.286 1.00 93.94 94 ARG A N 1
ATOM 793 C CA . ARG A 1 94 ? 8.569 8.618 0.672 1.00 93.94 94 ARG A CA 1
ATOM 794 C C . ARG A 1 94 ? 10.026 9.001 0.448 1.00 93.94 94 ARG A C 1
ATOM 796 O O . ARG A 1 94 ? 10.356 9.502 -0.626 1.00 93.94 94 ARG A O 1
ATOM 803 N N . ASP A 1 95 ? 10.885 8.753 1.427 1.00 95.75 95 ASP A N 1
ATOM 804 C CA . ASP A 1 95 ? 12.304 9.090 1.341 1.00 95.75 95 ASP A CA 1
ATOM 805 C C . ASP A 1 95 ? 13.033 8.210 0.321 1.00 95.75 95 ASP A C 1
ATOM 807 O O . ASP A 1 95 ? 13.818 8.727 -0.472 1.00 95.75 95 ASP A O 1
ATOM 811 N N . MET A 1 96 ? 12.681 6.925 0.223 1.00 94.06 96 MET A N 1
ATOM 812 C CA . MET A 1 96 ? 13.157 6.037 -0.841 1.00 94.06 96 MET A CA 1
ATOM 813 C C . MET A 1 96 ? 12.741 6.536 -2.234 1.00 94.06 96 MET A C 1
ATOM 815 O O . MET A 1 96 ? 13.563 6.573 -3.151 1.00 94.06 96 MET A O 1
ATOM 819 N N . ILE A 1 97 ? 11.486 6.968 -2.410 1.00 93.25 97 ILE A N 1
ATOM 820 C CA . ILE A 1 97 ? 11.012 7.534 -3.684 1.00 93.25 97 ILE A CA 1
ATOM 821 C C . ILE A 1 97 ? 11.773 8.820 -4.021 1.00 93.25 97 ILE A C 1
ATOM 823 O O . ILE A 1 97 ? 12.208 8.988 -5.160 1.00 93.25 97 ILE A O 1
ATOM 827 N N . LYS A 1 98 ? 11.972 9.716 -3.048 1.00 96.50 98 LYS A N 1
ATOM 828 C CA . LYS A 1 98 ? 12.758 10.945 -3.244 1.00 96.50 98 LYS A CA 1
ATOM 829 C C . LYS A 1 98 ? 14.199 10.630 -3.628 1.00 96.50 98 LYS A C 1
ATOM 831 O O . LYS A 1 98 ? 14.705 11.207 -4.587 1.00 96.50 98 LYS A O 1
ATOM 836 N N . PHE A 1 99 ? 14.840 9.702 -2.917 1.00 96.38 99 PHE A N 1
ATOM 837 C CA . PHE A 1 99 ? 16.185 9.234 -3.238 1.00 96.38 99 PHE A CA 1
ATOM 838 C C . PHE A 1 99 ? 16.249 8.744 -4.683 1.00 96.38 99 PHE A C 1
ATOM 840 O O . PHE A 1 99 ? 17.099 9.203 -5.444 1.00 96.38 99 PHE A O 1
ATOM 847 N N . TYR A 1 100 ? 15.317 7.876 -5.076 1.00 96.50 100 TYR A N 1
ATOM 848 C CA . TYR A 1 100 ? 15.245 7.343 -6.427 1.00 96.50 100 TYR A CA 1
ATOM 849 C C . TYR A 1 100 ? 15.103 8.450 -7.476 1.00 96.50 100 TYR A C 1
ATOM 851 O O . TYR A 1 100 ? 15.917 8.529 -8.391 1.00 96.50 100 TYR A O 1
ATOM 859 N N . VAL A 1 101 ? 14.116 9.338 -7.332 1.00 94.88 101 VAL A N 1
ATOM 860 C CA . VAL A 1 101 ? 13.857 10.422 -8.295 1.00 94.88 101 VAL A CA 1
ATOM 861 C C . VAL A 1 101 ? 15.075 11.335 -8.445 1.00 94.88 101 VAL A C 1
ATOM 863 O O . VAL A 1 101 ? 15.462 11.658 -9.568 1.00 94.88 101 VAL A O 1
ATOM 866 N N . ASN A 1 102 ? 15.710 11.702 -7.330 1.00 97.00 102 ASN A N 1
ATOM 867 C CA . ASN A 1 102 ? 16.845 12.622 -7.328 1.00 97.00 102 ASN A CA 1
ATOM 868 C C . ASN A 1 102 ? 18.123 11.986 -7.890 1.00 97.00 102 ASN A C 1
ATOM 870 O O . ASN A 1 102 ? 18.928 12.675 -8.512 1.00 97.00 102 ASN A O 1
ATOM 874 N N . ASN A 1 103 ? 18.305 10.676 -7.706 1.00 96.44 103 ASN A N 1
ATOM 875 C CA . ASN A 1 103 ? 19.543 9.988 -8.068 1.00 96.44 103 ASN A CA 1
ATOM 876 C C . ASN A 1 103 ? 19.436 9.122 -9.328 1.00 96.44 103 ASN A C 1
ATOM 878 O O . ASN A 1 103 ? 20.464 8.643 -9.804 1.00 96.44 103 ASN A O 1
ATOM 882 N N . LYS A 1 104 ? 18.238 8.947 -9.910 1.00 95.12 104 LYS A N 1
ATOM 883 C CA . LYS A 1 104 ? 17.985 8.031 -11.037 1.00 95.12 104 LYS A CA 1
ATOM 884 C C . LYS A 1 104 ? 19.025 8.154 -12.145 1.00 95.12 104 LYS A C 1
ATOM 886 O O . LYS A 1 104 ? 19.622 7.166 -12.559 1.00 95.12 104 LYS A O 1
ATOM 891 N N . LYS A 1 105 ? 19.241 9.380 -12.622 1.00 92.50 105 LYS A N 1
ATOM 892 C CA . LYS A 1 105 ? 20.158 9.653 -13.734 1.00 92.50 105 LYS A CA 1
ATOM 893 C C . LYS A 1 105 ? 21.624 9.584 -13.316 1.00 92.50 105 LYS A C 1
ATOM 895 O O . LYS A 1 105 ? 22.431 9.070 -14.072 1.00 92.50 105 LYS A O 1
ATOM 900 N N . ILE A 1 106 ? 21.953 10.105 -12.134 1.00 95.06 106 ILE A N 1
ATOM 901 C CA . ILE A 1 106 ? 23.340 10.238 -11.664 1.00 95.06 106 ILE A CA 1
ATOM 902 C C . ILE A 1 106 ? 23.931 8.865 -11.335 1.00 95.06 106 ILE A C 1
ATOM 904 O O . ILE A 1 106 ? 25.078 8.592 -11.664 1.00 95.06 106 ILE A O 1
ATOM 908 N N . LEU A 1 107 ? 23.132 7.988 -10.727 1.00 95.00 107 LEU A N 1
ATOM 909 C CA . LEU A 1 107 ? 23.557 6.659 -10.287 1.00 95.00 107 LEU A CA 1
ATOM 910 C C . LEU A 1 107 ? 23.140 5.536 -11.253 1.00 95.00 107 LEU A C 1
ATOM 912 O O . LEU A 1 107 ? 23.291 4.359 -10.922 1.00 95.00 107 LEU A O 1
ATOM 916 N N . ASN A 1 108 ? 22.600 5.883 -12.430 1.00 94.38 108 ASN A N 1
ATOM 917 C CA . ASN A 1 108 ? 22.052 4.937 -13.409 1.00 94.38 108 ASN A CA 1
ATOM 918 C C . ASN A 1 108 ? 21.087 3.914 -12.778 1.00 94.38 108 ASN A C 1
ATOM 920 O O . ASN A 1 108 ? 21.185 2.710 -13.023 1.00 94.38 108 ASN A O 1
ATOM 924 N N . LEU A 1 109 ? 20.155 4.392 -11.950 1.00 96.06 109 LEU A N 1
ATOM 925 C CA . LEU A 1 109 ? 19.166 3.541 -11.292 1.00 96.06 109 LEU A CA 1
ATOM 926 C C . LEU A 1 109 ? 17.953 3.298 -12.190 1.00 96.06 109 LEU A C 1
ATOM 928 O O . LEU A 1 109 ? 17.516 4.172 -12.941 1.00 96.06 109 LEU A O 1
ATOM 932 N N . CYS A 1 110 ? 17.341 2.133 -12.038 1.00 95.75 110 CYS A N 1
ATOM 933 C CA . CYS A 1 110 ? 16.019 1.827 -12.569 1.00 95.75 110 CYS A CA 1
ATOM 934 C C . CYS A 1 110 ? 15.146 1.187 -11.485 1.00 95.75 110 CYS A C 1
ATOM 936 O O . CYS A 1 110 ? 15.667 0.677 -10.492 1.00 95.75 110 CYS A O 1
ATOM 938 N N . ARG A 1 111 ? 13.819 1.248 -11.650 1.00 96.50 111 ARG A N 1
ATOM 939 C CA . ARG A 1 111 ? 12.869 0.668 -10.694 1.00 96.50 111 ARG A CA 1
ATOM 940 C C . ARG A 1 111 ? 11.927 -0.285 -11.412 1.00 96.50 111 ARG A C 1
ATOM 942 O O . ARG A 1 111 ? 11.302 0.099 -12.396 1.00 96.50 111 ARG A O 1
ATOM 949 N N . CYS A 1 112 ? 11.803 -1.509 -10.911 1.00 96.75 112 CYS A N 1
ATOM 950 C CA . CYS A 1 112 ? 10.828 -2.458 -11.438 1.00 96.75 112 CYS A CA 1
ATOM 951 C C . CYS A 1 112 ? 9.397 -1.982 -11.113 1.00 96.75 112 CYS A C 1
ATOM 953 O O . CYS A 1 112 ? 9.117 -1.712 -9.944 1.00 96.75 112 CYS A O 1
ATOM 955 N N . PRO A 1 113 ? 8.469 -1.899 -12.084 1.00 96.50 113 PRO A N 1
ATOM 956 C CA . PRO A 1 113 ? 7.102 -1.446 -11.814 1.00 96.50 113 PRO A CA 1
ATOM 957 C C . PRO A 1 113 ? 6.228 -2.474 -11.085 1.00 96.50 113 PRO A C 1
ATOM 959 O O . PRO A 1 113 ? 5.139 -2.121 -10.650 1.00 96.50 113 PRO A O 1
ATOM 962 N N . TRP A 1 114 ? 6.683 -3.725 -10.946 1.00 96.12 114 TRP A N 1
ATOM 963 C CA . TRP A 1 114 ? 5.926 -4.785 -10.271 1.00 96.12 114 TRP A CA 1
ATOM 964 C C . TRP A 1 114 ? 6.326 -4.975 -8.813 1.00 96.12 114 TRP A C 1
ATOM 966 O O . TRP A 1 114 ? 5.466 -4.988 -7.943 1.00 96.12 114 TRP A O 1
ATOM 976 N N . CYS A 1 115 ? 7.623 -5.140 -8.546 1.00 95.50 115 CYS A N 1
ATOM 977 C CA . CYS A 1 115 ? 8.126 -5.383 -7.191 1.00 95.50 115 CYS A CA 1
ATOM 978 C C . CYS A 1 115 ? 8.717 -4.134 -6.525 1.00 95.50 115 CYS A C 1
ATOM 980 O O . CYS A 1 115 ? 9.210 -4.222 -5.408 1.00 95.50 115 CYS A O 1
ATOM 982 N N . GLU A 1 116 ? 8.730 -2.990 -7.217 1.00 94.81 116 GLU A N 1
ATOM 983 C CA . GLU A 1 116 ? 9.293 -1.711 -6.754 1.00 94.81 116 GLU A CA 1
ATOM 984 C C . GLU A 1 116 ? 10.795 -1.730 -6.403 1.00 94.81 116 GLU A C 1
ATOM 986 O O . GLU A 1 116 ? 11.340 -0.690 -6.029 1.00 94.81 116 GLU A O 1
ATOM 991 N N . GLN A 1 117 ? 11.499 -2.856 -6.582 1.00 94.81 117 GLN A N 1
ATOM 992 C CA . GLN A 1 117 ? 12.936 -2.938 -6.324 1.00 94.81 117 GLN A CA 1
ATOM 993 C C . GLN A 1 117 ? 13.732 -2.006 -7.248 1.00 94.81 117 GLN A C 1
ATOM 995 O O . GLN A 1 117 ? 13.434 -1.864 -8.443 1.00 94.81 117 GLN A O 1
ATOM 1000 N N . ILE A 1 118 ? 14.756 -1.376 -6.668 1.00 95.56 118 ILE A N 1
ATOM 1001 C CA . ILE A 1 118 ? 15.660 -0.437 -7.331 1.00 95.56 118 ILE A CA 1
ATOM 1002 C C . ILE A 1 118 ? 16.975 -1.153 -7.630 1.00 95.56 118 ILE A C 1
ATOM 1004 O O . ILE A 1 118 ? 17.557 -1.782 -6.749 1.00 95.56 118 ILE A O 1
ATOM 1008 N N . PHE A 1 119 ? 17.463 -1.017 -8.859 1.00 92.94 119 PHE A N 1
ATOM 1009 C CA . PHE A 1 119 ? 18.695 -1.655 -9.314 1.00 92.94 119 PHE A CA 1
ATOM 1010 C C . PHE A 1 119 ? 19.608 -0.642 -9.990 1.00 92.94 119 PHE A C 1
ATOM 1012 O O . PHE A 1 119 ? 19.138 0.322 -10.596 1.00 92.94 119 PHE A O 1
ATOM 1019 N N . HIS A 1 120 ? 20.912 -0.904 -9.945 1.00 94.00 120 HIS A N 1
ATOM 1020 C CA . HIS A 1 120 ? 21.861 -0.249 -10.835 1.00 94.00 120 HIS A CA 1
ATOM 1021 C C . HIS A 1 120 ? 21.810 -0.893 -12.217 1.00 94.00 120 HIS A C 1
ATOM 1023 O O . HIS A 1 120 ? 21.809 -2.118 -12.354 1.00 94.00 120 HIS A O 1
ATOM 1029 N N . ARG A 1 121 ? 21.817 -0.057 -13.252 1.00 91.69 121 ARG A N 1
ATOM 1030 C CA . ARG A 1 121 ? 22.010 -0.483 -14.634 1.00 91.69 121 ARG A CA 1
ATOM 1031 C C . ARG A 1 121 ? 23.466 -0.278 -15.037 1.00 91.69 121 ARG A C 1
ATOM 1033 O O . ARG A 1 121 ? 24.065 0.742 -14.708 1.00 91.69 121 ARG A O 1
ATOM 1040 N N . ALA A 1 122 ? 24.002 -1.201 -15.832 1.00 87.75 122 ALA A N 1
ATOM 1041 C CA . ALA A 1 122 ? 25.255 -0.976 -16.544 1.00 87.75 122 ALA A CA 1
ATOM 1042 C C . ALA A 1 122 ? 25.172 0.284 -17.4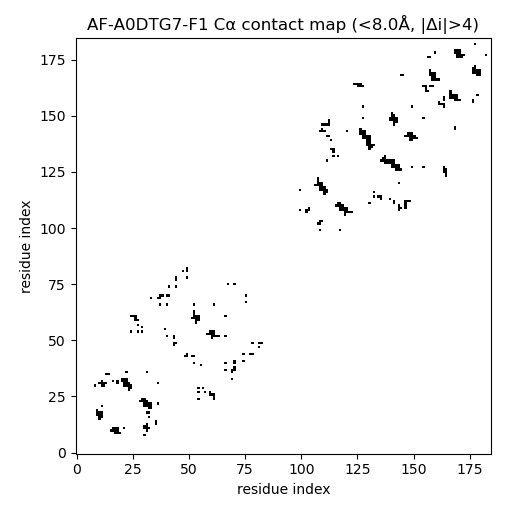33 1.00 87.75 122 ALA A C 1
ATOM 1044 O O . ALA A 1 122 ? 24.152 0.534 -18.087 1.00 87.75 122 ALA A O 1
ATOM 1045 N N . GLU A 1 123 ? 26.257 1.060 -17.486 1.00 82.19 123 GLU A N 1
ATOM 1046 C CA . GLU A 1 123 ? 26.319 2.340 -18.213 1.00 82.19 123 GLU A CA 1
ATOM 1047 C C . GLU A 1 123 ? 26.024 2.189 -19.713 1.00 82.19 123 GLU A C 1
ATOM 1049 O O . GLU A 1 123 ? 25.329 3.019 -20.298 1.00 82.19 123 GLU A O 1
ATOM 1054 N N . SER A 1 124 ? 26.478 1.091 -20.320 1.00 81.81 124 SER A N 1
ATOM 1055 C CA . SER A 1 124 ? 26.297 0.753 -21.739 1.00 81.81 124 SER A CA 1
ATOM 1056 C C . SER A 1 124 ? 25.208 -0.302 -21.997 1.00 81.81 124 SER A C 1
ATOM 1058 O O . SER A 1 124 ? 25.136 -0.868 -23.088 1.00 81.81 124 SER A O 1
ATOM 1060 N N . GLY A 1 125 ? 24.362 -0.588 -21.002 1.00 88.56 125 GLY A N 1
ATOM 1061 C CA . GLY A 1 125 ? 23.342 -1.634 -21.081 1.00 88.56 125 GLY A CA 1
ATOM 1062 C C . GLY A 1 125 ? 22.116 -1.266 -21.923 1.00 88.56 125 GLY A C 1
ATOM 1063 O O . GLY A 1 125 ? 21.792 -0.095 -22.125 1.00 88.56 125 GLY A O 1
ATOM 1064 N N . CYS A 1 126 ? 21.392 -2.293 -22.371 1.00 94.81 126 CYS A N 1
ATOM 1065 C CA . CYS A 1 126 ? 20.069 -2.139 -22.972 1.00 94.81 126 CYS A CA 1
ATOM 1066 C C . CYS A 1 126 ? 19.104 -1.457 -21.981 1.00 94.81 126 CYS A C 1
ATOM 1068 O O . CYS A 1 126 ? 19.120 -1.758 -20.787 1.00 94.81 126 CYS A O 1
ATOM 1070 N N . ASN A 1 127 ? 18.253 -0.539 -22.449 1.00 95.81 127 ASN A N 1
ATOM 1071 C CA . ASN A 1 127 ? 17.220 0.077 -21.612 1.00 95.81 127 ASN A CA 1
ATOM 1072 C C . ASN A 1 127 ? 16.034 -0.867 -21.363 1.00 95.81 127 ASN A C 1
ATOM 1074 O O . ASN A 1 127 ? 15.202 -0.548 -20.521 1.00 95.81 127 ASN A O 1
ATOM 1078 N N . TYR A 1 128 ? 15.947 -1.996 -22.062 1.00 96.94 128 TYR A N 1
ATOM 1079 C CA . TYR A 1 128 ? 14.981 -3.054 -21.803 1.00 96.94 128 TYR A CA 1
ATOM 1080 C C . TYR A 1 128 ? 15.572 -4.030 -20.785 1.00 96.94 128 TYR A C 1
ATOM 1082 O O . TYR A 1 128 ? 16.547 -4.728 -21.065 1.00 96.94 128 TYR A O 1
ATOM 1090 N N . ILE A 1 129 ? 15.012 -4.036 -19.578 1.00 96.31 129 ILE A N 1
ATOM 1091 C CA . ILE A 1 129 ? 15.549 -4.762 -18.428 1.00 96.31 129 ILE A CA 1
ATOM 1092 C C . ILE A 1 129 ? 14.588 -5.861 -18.017 1.00 96.31 129 ILE A C 1
ATOM 1094 O O . ILE A 1 129 ? 13.383 -5.644 -17.940 1.00 96.31 129 ILE A O 1
ATOM 1098 N N . ARG A 1 130 ? 15.139 -7.024 -17.673 1.00 96.69 130 ARG A N 1
ATOM 1099 C CA . ARG A 1 130 ? 14.420 -8.123 -17.033 1.00 96.69 130 ARG A CA 1
ATOM 1100 C C . ARG A 1 130 ? 14.650 -8.076 -15.525 1.00 96.69 130 ARG A C 1
ATOM 1102 O O . ARG A 1 130 ? 15.789 -8.007 -15.070 1.00 96.69 130 ARG A O 1
ATOM 1109 N N . CYS A 1 131 ? 13.576 -8.083 -14.739 1.00 97.12 131 CYS A N 1
ATOM 1110 C CA . CYS A 1 131 ? 13.686 -8.033 -13.284 1.00 97.12 131 CYS A CA 1
ATOM 1111 C C . CYS A 1 131 ? 14.015 -9.418 -12.716 1.00 97.12 131 CYS A C 1
ATOM 1113 O O . CYS A 1 131 ? 13.201 -10.334 -12.813 1.00 97.12 131 CYS A O 1
ATOM 1115 N N . HIS A 1 132 ? 15.172 -9.552 -12.068 1.00 95.94 132 HIS A N 1
ATOM 1116 C CA . HIS A 1 132 ? 15.622 -10.793 -11.427 1.00 95.94 132 HIS A CA 1
ATOM 1117 C C . HIS A 1 132 ? 15.359 -10.835 -9.913 1.00 95.94 132 HIS A C 1
ATOM 1119 O O . HIS A 1 132 ? 15.979 -11.629 -9.211 1.00 95.94 132 HIS A O 1
ATOM 1125 N N . SER A 1 133 ? 14.456 -9.992 -9.398 1.00 96.12 133 SER A N 1
ATOM 1126 C CA . SER A 1 133 ? 14.074 -10.053 -7.985 1.00 96.12 133 SER A CA 1
ATOM 1127 C C . SER A 1 133 ? 13.438 -11.394 -7.623 1.00 96.12 133 SER A C 1
ATOM 1129 O O . SER A 1 133 ? 12.940 -12.110 -8.497 1.00 96.12 133 SER A O 1
ATOM 1131 N N . LEU A 1 134 ? 13.405 -11.715 -6.328 1.00 96.12 134 LEU A N 1
ATOM 1132 C CA . LEU A 1 134 ? 12.754 -12.929 -5.831 1.00 96.12 134 LEU A CA 1
ATOM 1133 C C . LEU A 1 134 ? 11.257 -12.962 -6.165 1.00 96.12 134 LEU A C 1
ATOM 1135 O O . LEU A 1 134 ? 10.726 -14.034 -6.446 1.00 96.12 134 LEU A O 1
ATOM 1139 N N . GLU A 1 135 ? 10.593 -11.802 -6.191 1.00 96.56 135 GLU A N 1
ATOM 1140 C CA . GLU A 1 135 ? 9.176 -11.697 -6.548 1.00 96.56 135 GLU A CA 1
ATOM 1141 C C . GLU A 1 135 ? 8.947 -11.863 -8.059 1.00 96.56 135 GLU A C 1
ATOM 1143 O O . GLU A 1 135 ? 7.980 -12.498 -8.473 1.00 96.56 135 GLU A O 1
ATOM 1148 N N . CYS A 1 136 ? 9.827 -11.307 -8.902 1.00 96.69 136 CYS A N 1
ATOM 1149 C CA . CYS A 1 136 ? 9.634 -11.304 -10.358 1.00 96.69 136 CYS A CA 1
ATOM 1150 C C . CYS A 1 136 ? 10.239 -12.521 -11.072 1.00 96.69 136 CYS A C 1
ATOM 1152 O O . CYS A 1 136 ? 9.753 -12.898 -12.138 1.00 96.69 136 CYS A O 1
ATOM 1154 N N . GLN A 1 137 ? 11.304 -13.118 -10.530 1.00 96.88 137 GLN A N 1
ATOM 1155 C CA . GLN A 1 137 ? 11.967 -14.327 -11.044 1.00 96.88 137 GLN A CA 1
ATOM 1156 C C . GLN A 1 137 ? 12.308 -14.280 -12.546 1.00 96.88 137 GLN A C 1
ATOM 1158 O O . GLN A 1 137 ? 12.237 -15.288 -13.246 1.00 96.88 137 GLN A O 1
ATOM 1163 N N . GLY A 1 138 ? 12.637 -13.103 -13.082 1.00 95.94 138 GLY A N 1
ATOM 1164 C CA . GLY A 1 138 ? 12.958 -12.929 -14.499 1.00 95.94 138 GLY A CA 1
ATOM 1165 C C . GLY A 1 138 ? 11.758 -12.940 -15.452 1.00 95.94 138 GLY A C 1
ATOM 1166 O O . GLY A 1 138 ? 11.963 -12.928 -16.662 1.00 95.94 138 GLY A O 1
ATOM 1167 N N . LYS A 1 139 ? 10.516 -12.966 -14.957 1.00 96.56 139 LYS A N 1
ATOM 1168 C CA . LYS A 1 139 ? 9.307 -13.032 -15.803 1.00 96.56 139 LYS A CA 1
ATOM 1169 C C . LYS A 1 139 ? 8.868 -11.673 -16.342 1.00 96.56 139 LYS A C 1
ATOM 1171 O O . LYS A 1 139 ? 8.171 -11.606 -17.345 1.00 96.56 139 LYS A O 1
ATOM 1176 N N . ASN A 1 140 ? 9.277 -10.603 -15.669 1.00 97.62 140 ASN A N 1
ATOM 1177 C CA . ASN A 1 140 ? 8.810 -9.252 -15.937 1.00 97.62 140 ASN A CA 1
ATOM 1178 C C . ASN A 1 140 ? 9.906 -8.401 -16.578 1.00 97.62 140 ASN A C 1
ATOM 1180 O O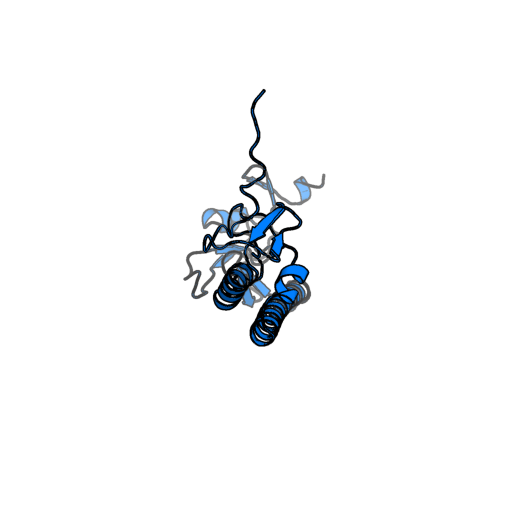 . ASN A 1 140 ? 11.056 -8.411 -16.122 1.00 97.62 140 ASN A O 1
ATOM 1184 N N . THR A 1 141 ? 9.539 -7.629 -17.599 1.00 97.44 141 THR A N 1
ATOM 1185 C CA . THR A 1 141 ? 10.456 -6.778 -18.366 1.00 97.44 141 THR A CA 1
ATOM 1186 C C . THR A 1 141 ? 9.983 -5.333 -18.405 1.00 97.44 141 THR A C 1
ATOM 1188 O O . THR A 1 141 ? 8.798 -5.075 -18.529 1.00 97.44 141 THR A O 1
ATOM 1191 N N . PHE A 1 142 ? 10.875 -4.359 -18.271 1.00 97.62 142 PHE A N 1
ATOM 1192 C CA . PHE A 1 142 ? 10.504 -2.944 -18.182 1.00 97.62 142 PHE A CA 1
ATOM 1193 C C . PHE A 1 142 ? 11.569 -2.036 -18.781 1.00 97.62 142 PHE A C 1
ATOM 1195 O O . PHE A 1 142 ? 12.715 -2.436 -18.993 1.00 97.62 142 PHE A O 1
ATOM 1202 N N . CYS A 1 143 ? 11.196 -0.784 -19.032 1.00 97.25 143 CYS A N 1
ATOM 1203 C CA . CYS A 1 143 ? 12.135 0.224 -19.491 1.00 97.25 143 CYS A CA 1
ATOM 1204 C C . CYS A 1 143 ? 12.898 0.856 -18.319 1.00 97.25 143 CYS A C 1
ATOM 1206 O O . CYS A 1 143 ? 12.301 1.482 -17.449 1.00 97.25 143 CYS A O 1
ATOM 1208 N N . ALA A 1 144 ? 14.228 0.817 -18.337 1.00 96.31 144 ALA A N 1
ATOM 1209 C CA . ALA A 1 144 ? 15.075 1.458 -17.333 1.00 96.31 144 ALA A CA 1
ATOM 1210 C C . ALA A 1 144 ? 14.942 2.991 -17.281 1.00 96.31 144 ALA A C 1
ATOM 1212 O O . ALA A 1 144 ? 15.225 3.605 -16.254 1.00 96.31 144 ALA A O 1
ATOM 1213 N N . GLN A 1 145 ? 14.554 3.633 -18.388 1.00 94.50 145 GLN A N 1
ATOM 1214 C CA . GLN A 1 145 ? 14.482 5.096 -18.462 1.00 94.50 145 GLN A CA 1
ATOM 1215 C C . GLN A 1 145 ? 13.196 5.649 -17.842 1.00 94.50 145 GLN A C 1
ATOM 1217 O O . GLN A 1 145 ? 13.229 6.681 -17.171 1.00 94.50 145 GLN A O 1
ATOM 1222 N N . CYS A 1 146 ? 12.064 4.981 -18.058 1.00 94.88 146 CYS A N 1
ATOM 1223 C CA . CYS A 1 146 ? 10.734 5.483 -17.699 1.00 94.88 146 CYS A CA 1
ATOM 1224 C C . CYS A 1 146 ? 9.933 4.537 -16.793 1.00 94.88 146 CYS A C 1
ATOM 1226 O O . CYS A 1 146 ? 8.809 4.869 -16.441 1.00 94.88 146 CYS A O 1
ATOM 1228 N N . ASP A 1 147 ? 10.515 3.401 -16.403 1.00 96.25 147 ASP A N 1
ATOM 1229 C CA . ASP A 1 147 ? 9.965 2.414 -15.464 1.00 96.25 147 ASP A CA 1
ATOM 1230 C C . ASP A 1 147 ? 8.607 1.828 -15.870 1.00 96.25 147 ASP A C 1
ATOM 1232 O O . ASP A 1 147 ? 7.921 1.239 -15.041 1.00 96.25 147 ASP A O 1
ATOM 1236 N N . VAL A 1 148 ? 8.198 1.958 -17.136 1.00 95.81 148 VAL A N 1
ATOM 1237 C CA . VAL A 1 148 ? 6.986 1.295 -17.635 1.00 95.81 148 VAL A CA 1
ATOM 1238 C C . VAL A 1 148 ? 7.251 -0.169 -17.934 1.00 95.81 148 VAL A C 1
ATOM 1240 O O . VAL A 1 148 ? 8.304 -0.541 -18.458 1.00 95.81 148 VAL A O 1
ATOM 1243 N N . ALA A 1 149 ? 6.246 -0.978 -17.614 1.00 96.81 149 ALA A N 1
ATOM 1244 C CA . ALA A 1 149 ? 6.149 -2.368 -18.009 1.00 96.81 149 ALA A CA 1
ATOM 1245 C C . ALA A 1 149 ? 6.211 -2.500 -19.535 1.00 96.81 149 ALA A C 1
ATOM 1247 O O . ALA A 1 149 ? 5.550 -1.749 -2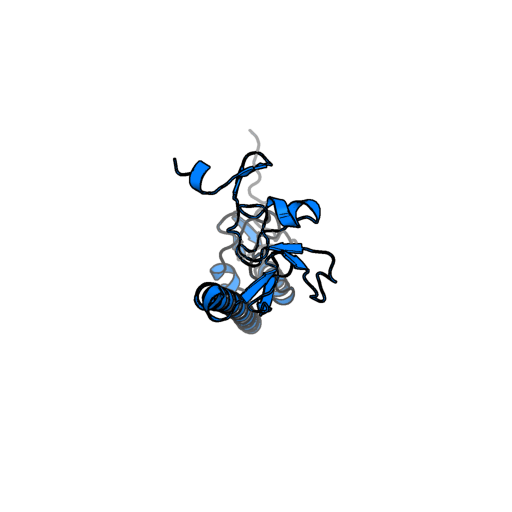0.252 1.00 96.81 149 ALA A O 1
ATOM 1248 N N . LEU A 1 150 ? 6.992 -3.464 -20.007 1.00 96.19 150 LEU A N 1
ATOM 1249 C CA . LEU A 1 150 ? 7.163 -3.796 -21.413 1.00 96.19 150 LEU A CA 1
ATOM 1250 C C . LEU A 1 150 ? 6.924 -5.291 -21.611 1.00 96.19 150 LEU A C 1
ATOM 1252 O O . LEU A 1 150 ? 7.260 -6.103 -20.749 1.00 96.19 150 LEU A O 1
ATOM 1256 N N . THR A 1 151 ? 6.394 -5.658 -22.766 1.00 95.25 151 THR A N 1
ATOM 1257 C CA . THR A 1 151 ? 6.383 -7.042 -23.251 1.00 95.25 151 THR A CA 1
ATOM 1258 C C . THR A 1 151 ? 7.631 -7.320 -24.090 1.00 95.25 151 THR A C 1
ATOM 1260 O O . THR A 1 151 ? 8.336 -6.393 -24.492 1.00 95.25 151 THR A O 1
ATOM 1263 N N . ASP A 1 152 ? 7.904 -8.585 -24.417 1.00 94.06 152 ASP A N 1
ATOM 1264 C CA . ASP A 1 152 ? 8.985 -8.948 -25.352 1.00 94.06 152 ASP A CA 1
ATOM 1265 C C . ASP A 1 152 ? 8.832 -8.255 -26.725 1.00 94.06 152 ASP A C 1
ATOM 1267 O O . ASP A 1 152 ? 9.823 -7.919 -27.373 1.00 94.06 152 ASP A O 1
ATOM 1271 N N . LEU A 1 153 ? 7.597 -7.951 -27.147 1.00 93.50 153 LEU A N 1
ATOM 1272 C CA . LEU A 1 153 ? 7.314 -7.258 -28.411 1.00 93.50 153 LEU A CA 1
ATOM 1273 C C . LEU A 1 153 ? 7.670 -5.765 -28.386 1.00 93.50 153 LEU A C 1
ATOM 1275 O O . LEU A 1 153 ? 7.783 -5.143 -29.447 1.00 93.50 153 LEU A O 1
ATOM 1279 N N . ASP A 1 154 ? 7.832 -5.184 -27.198 1.00 94.50 154 ASP A N 1
ATOM 1280 C CA . ASP A 1 154 ? 8.121 -3.762 -27.025 1.00 94.50 154 ASP A CA 1
ATOM 1281 C C . ASP A 1 154 ? 9.622 -3.450 -27.040 1.00 94.50 154 ASP A C 1
ATOM 1283 O O . ASP A 1 154 ? 9.982 -2.271 -27.066 1.00 94.50 154 ASP A O 1
ATOM 1287 N N . HIS A 1 155 ? 10.488 -4.478 -27.059 1.00 94.56 155 HIS A N 1
ATOM 1288 C CA . HIS A 1 155 ? 11.945 -4.344 -26.939 1.00 94.56 155 HIS A CA 1
ATOM 1289 C C . HIS A 1 155 ? 12.522 -3.249 -27.840 1.00 94.56 155 HIS A C 1
ATOM 1291 O O . HIS A 1 155 ? 13.293 -2.420 -27.377 1.00 94.56 155 HIS A O 1
ATOM 1297 N N . GLU A 1 156 ? 12.117 -3.200 -29.106 1.00 94.06 156 GLU A N 1
ATOM 1298 C CA . GLU A 1 156 ? 12.562 -2.161 -30.038 1.00 94.06 156 GLU A CA 1
ATOM 1299 C C . GLU A 1 156 ? 11.522 -1.047 -30.192 1.00 94.06 156 GLU A C 1
ATOM 1301 O O . GLU A 1 156 ? 11.861 0.135 -30.228 1.00 94.06 156 GLU A O 1
ATOM 1306 N N . LYS A 1 157 ? 10.234 -1.410 -30.229 1.00 94.56 157 LYS A N 1
ATOM 1307 C CA . LYS A 1 157 ? 9.133 -0.493 -30.563 1.00 94.56 157 LYS A CA 1
ATOM 1308 C C . LYS A 1 157 ? 8.967 0.646 -29.568 1.00 94.56 157 LYS A C 1
ATOM 1310 O O . LYS A 1 157 ? 8.500 1.711 -29.966 1.00 94.56 157 LYS A O 1
ATOM 1315 N N . HIS A 1 158 ? 9.352 0.438 -28.312 1.00 95.62 158 HIS A N 1
ATOM 1316 C CA . HIS A 1 158 ? 9.274 1.456 -27.274 1.00 95.62 158 HIS A CA 1
ATOM 1317 C C . HIS A 1 158 ? 10.255 2.620 -27.490 1.00 95.62 158 HIS A C 1
ATOM 1319 O O . HIS A 1 158 ? 10.054 3.698 -26.934 1.00 95.62 158 HIS A O 1
ATOM 1325 N N . TYR A 1 159 ? 11.305 2.445 -28.295 1.00 96.19 159 TYR A N 1
ATOM 1326 C CA . TYR A 1 159 ? 12.384 3.422 -28.417 1.00 96.19 159 TYR A CA 1
ATOM 1327 C C . TYR A 1 159 ? 12.360 4.134 -29.771 1.00 96.19 159 TYR A C 1
ATOM 1329 O O . TYR A 1 159 ? 12.112 3.531 -30.816 1.00 96.19 159 TYR A O 1
ATOM 1337 N N . GLU A 1 160 ? 12.659 5.432 -29.764 1.00 93.94 160 GLU A N 1
ATOM 1338 C CA . GLU A 1 160 ? 12.901 6.203 -30.985 1.00 93.94 160 GLU A CA 1
ATOM 1339 C C . GLU A 1 160 ? 14.011 5.533 -31.814 1.00 93.94 160 GLU A C 1
ATOM 1341 O O . GLU A 1 160 ? 15.000 5.028 -31.270 1.00 93.94 160 GLU A O 1
ATOM 1346 N N . ASN A 1 161 ? 13.840 5.508 -33.139 1.00 93.69 161 ASN A N 1
ATOM 1347 C CA . ASN A 1 161 ? 14.705 4.781 -34.081 1.00 93.69 161 ASN A CA 1
ATOM 1348 C C . ASN A 1 161 ? 14.846 3.276 -33.792 1.00 93.69 161 ASN A C 1
ATOM 1350 O O . ASN A 1 161 ? 15.807 2.661 -34.249 1.00 93.69 161 ASN A O 1
ATOM 1354 N N . ASN A 1 162 ? 13.918 2.689 -33.026 1.00 93.94 162 ASN A N 1
ATOM 1355 C CA . ASN A 1 162 ? 13.936 1.280 -32.633 1.00 93.94 162 ASN A CA 1
ATOM 1356 C C . ASN A 1 162 ? 15.248 0.864 -31.935 1.00 93.94 162 ASN A C 1
ATOM 1358 O O . ASN A 1 162 ? 15.704 -0.268 -32.062 1.00 93.94 162 ASN A O 1
ATOM 1362 N N . ASN A 1 163 ? 15.888 1.796 -31.215 1.00 94.75 163 ASN A N 1
ATOM 1363 C CA . ASN A 1 163 ? 17.192 1.578 -30.594 1.00 94.75 163 ASN A CA 1
ATOM 1364 C C . ASN A 1 163 ? 17.078 1.550 -29.061 1.00 94.75 163 ASN A C 1
ATOM 1366 O O . ASN A 1 163 ? 17.070 2.613 -28.433 1.00 94.75 163 ASN A O 1
ATOM 1370 N N . PRO A 1 164 ? 17.081 0.369 -28.428 1.00 94.38 164 PRO A N 1
ATOM 1371 C CA . PRO A 1 164 ? 16.914 0.262 -26.987 1.00 94.38 164 PRO A CA 1
ATOM 1372 C C . PRO A 1 164 ? 18.166 0.623 -26.187 1.00 94.38 164 PRO A C 1
ATOM 1374 O O . PRO A 1 164 ? 18.095 0.687 -24.968 1.00 94.38 164 PRO A O 1
ATOM 1377 N N . PHE A 1 165 ? 19.311 0.898 -26.811 1.00 94.12 165 PHE A N 1
ATOM 1378 C CA . PHE A 1 165 ? 20.537 1.280 -26.100 1.00 94.12 165 PHE A CA 1
ATOM 1379 C C . PHE A 1 165 ? 20.649 2.796 -25.934 1.00 94.12 165 PHE A C 1
ATOM 1381 O O . PHE A 1 165 ? 21.017 3.285 -24.867 1.00 94.12 165 PHE A O 1
ATOM 1388 N N . LYS A 1 166 ? 20.304 3.551 -26.984 1.00 91.50 166 LYS A N 1
ATOM 1389 C CA . LYS A 1 166 ? 20.498 5.013 -27.036 1.00 91.50 166 LYS A CA 1
ATOM 1390 C C . LYS A 1 166 ? 19.230 5.806 -27.352 1.00 91.50 166 LYS A C 1
ATOM 1392 O O . LYS A 1 166 ? 19.231 7.023 -27.188 1.00 91.50 166 LYS A O 1
ATOM 1397 N N . GLY A 1 167 ? 18.170 5.148 -27.818 1.00 91.19 167 GLY A N 1
ATOM 1398 C CA . GLY A 1 167 ? 16.910 5.796 -28.160 1.00 91.19 167 GLY A CA 1
ATOM 1399 C C . GLY A 1 167 ? 16.203 6.360 -26.929 1.00 91.19 167 GLY A C 1
ATOM 1400 O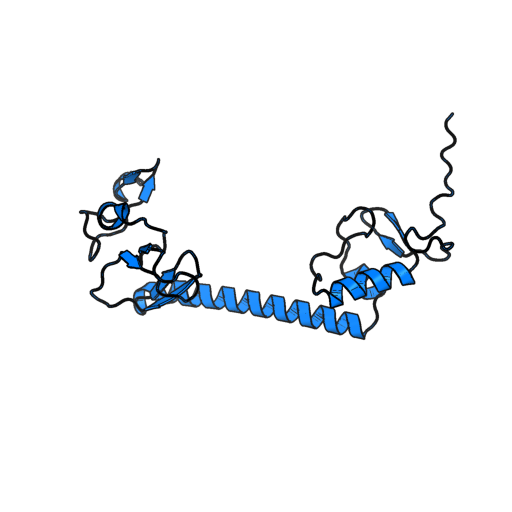 O . GLY A 1 167 ? 16.302 5.821 -25.822 1.00 91.19 167 GLY A O 1
ATOM 1401 N N . LYS A 1 168 ? 15.479 7.466 -27.124 1.00 94.44 168 LYS A N 1
ATOM 1402 C CA . LYS A 1 168 ? 14.544 7.982 -26.119 1.00 94.44 168 LYS A CA 1
ATOM 1403 C C . LYS A 1 168 ? 13.272 7.139 -26.136 1.00 94.44 168 LYS A C 1
ATOM 1405 O O . LYS A 1 168 ? 12.910 6.567 -27.160 1.00 94.44 168 LYS A O 1
ATOM 1410 N N . CYS A 1 169 ? 12.574 7.092 -25.007 1.00 96.00 169 CYS A N 1
ATOM 1411 C CA . CYS A 1 169 ? 11.285 6.410 -24.911 1.00 96.00 169 CYS A CA 1
ATOM 1412 C C . CYS A 1 169 ? 10.193 7.136 -25.708 1.00 96.00 169 CYS A C 1
ATOM 1414 O O . CYS A 1 169 ? 9.961 8.333 -25.483 1.00 96.00 169 CYS A O 1
ATOM 1416 N N . ARG A 1 170 ? 9.463 6.379 -26.528 1.00 95.62 170 ARG A N 1
ATOM 1417 C CA . ARG A 1 170 ? 8.167 6.744 -27.110 1.00 95.62 170 ARG A CA 1
ATOM 1418 C C . ARG A 1 170 ? 7.069 6.768 -26.041 1.00 95.62 170 ARG A C 1
ATOM 1420 O O . ARG A 1 170 ? 7.245 6.275 -24.926 1.00 95.62 170 ARG A O 1
ATOM 1427 N N . ILE A 1 171 ? 5.929 7.359 -26.384 1.00 91.50 171 ILE A N 1
ATOM 1428 C CA . ILE A 1 171 ? 4.732 7.443 -25.536 1.00 91.50 171 ILE A CA 1
ATOM 1429 C C . ILE A 1 171 ? 3.678 6.486 -26.091 1.00 91.50 171 ILE A C 1
ATOM 1431 O O . ILE A 1 171 ? 3.471 6.439 -27.299 1.00 91.50 171 ILE A O 1
ATOM 1435 N N . LEU A 1 172 ? 3.005 5.724 -25.229 1.00 89.44 172 LEU A N 1
ATOM 1436 C CA . LEU A 1 172 ? 1.900 4.864 -25.651 1.00 89.44 172 LEU A CA 1
ATOM 1437 C C . LEU A 1 172 ? 0.620 5.703 -25.776 1.00 89.44 172 LEU A C 1
ATOM 1439 O O . LEU A 1 172 ? 0.136 6.240 -24.780 1.00 89.44 172 LEU A O 1
ATOM 1443 N N . ARG A 1 173 ? 0.061 5.819 -26.984 1.00 90.31 173 ARG A N 1
ATOM 1444 C CA . ARG A 1 173 ? -1.192 6.538 -27.263 1.00 90.31 173 ARG A CA 1
ATOM 1445 C C . ARG A 1 173 ? -2.100 5.653 -28.110 1.00 90.31 173 ARG A C 1
ATOM 1447 O O . ARG A 1 173 ? -1.689 5.178 -29.161 1.00 90.31 173 ARG A O 1
ATOM 1454 N N . ASN A 1 174 ? -3.328 5.418 -27.646 1.00 91.25 174 ASN A N 1
ATOM 1455 C CA . ASN A 1 174 ? -4.305 4.544 -28.316 1.00 91.25 174 ASN A CA 1
ATOM 1456 C C . ASN A 1 174 ? -3.738 3.151 -28.668 1.00 91.25 174 ASN A C 1
ATOM 1458 O O . ASN A 1 174 ? -3.994 2.623 -29.745 1.00 91.25 174 ASN A O 1
ATOM 1462 N N . GLY A 1 175 ? -2.920 2.577 -27.777 1.00 88.62 175 GLY A N 1
ATOM 1463 C CA . GLY A 1 175 ? -2.286 1.268 -27.980 1.00 88.62 175 GLY A CA 1
ATOM 1464 C C . GLY A 1 175 ? -1.072 1.262 -28.917 1.00 88.62 175 GLY A C 1
ATOM 1465 O O . GLY A 1 175 ? -0.536 0.192 -29.189 1.00 88.62 175 GLY A O 1
ATOM 1466 N N . VAL A 1 176 ? -0.611 2.424 -29.395 1.00 90.06 176 VAL A N 1
ATOM 1467 C CA . VAL A 1 176 ? 0.533 2.543 -30.312 1.00 90.06 176 VAL A CA 1
ATOM 1468 C C . VAL A 1 176 ? 1.629 3.413 -29.701 1.00 90.06 176 VAL A C 1
ATOM 1470 O O . VAL A 1 176 ? 1.357 4.464 -29.123 1.00 90.06 176 VAL A O 1
ATOM 1473 N N . TRP A 1 177 ? 2.884 2.979 -29.831 1.00 90.06 177 TRP A N 1
ATOM 1474 C CA . TRP A 1 177 ? 4.049 3.773 -29.445 1.00 90.06 177 TRP A CA 1
ATOM 1475 C C . TRP A 1 177 ? 4.292 4.888 -30.464 1.00 90.06 177 TRP A C 1
ATOM 1477 O O . TRP A 1 177 ? 4.574 4.613 -31.629 1.00 90.06 177 TRP A O 1
ATOM 1487 N N . VAL A 1 178 ? 4.213 6.141 -30.020 1.00 91.00 178 VAL A N 1
ATOM 1488 C CA . VAL A 1 178 ? 4.434 7.335 -30.846 1.00 91.00 178 VAL A CA 1
ATOM 1489 C C . VAL A 1 178 ? 5.609 8.163 -30.326 1.00 91.00 178 VAL A C 1
ATOM 1491 O O . VAL A 1 178 ? 5.860 8.225 -29.118 1.00 91.00 178 VAL A O 1
ATOM 1494 N N . ASP A 1 179 ? 6.346 8.801 -31.234 1.00 89.69 179 ASP A N 1
ATOM 1495 C CA . ASP A 1 179 ? 7.480 9.660 -30.877 1.00 89.69 179 ASP A CA 1
ATOM 1496 C C . ASP A 1 179 ? 7.001 10.879 -30.081 1.00 89.69 179 ASP A C 1
ATOM 1498 O O . ASP A 1 179 ? 5.941 11.445 -30.361 1.00 89.69 179 ASP A O 1
ATOM 1502 N N . ARG A 1 180 ? 7.788 11.327 -29.095 1.00 83.94 180 ARG A N 1
ATOM 1503 C CA . ARG A 1 180 ? 7.386 12.432 -28.202 1.00 83.94 180 ARG A CA 1
ATOM 1504 C C . ARG A 1 180 ? 7.049 13.722 -28.946 1.00 83.94 180 ARG A C 1
ATOM 1506 O O . ARG A 1 180 ? 6.142 14.436 -28.530 1.00 83.94 180 ARG A O 1
ATOM 1513 N N . SER A 1 181 ? 7.748 14.004 -30.045 1.00 85.88 181 SER A N 1
ATOM 1514 C CA . SER A 1 181 ? 7.508 15.170 -30.903 1.00 85.88 181 SER A CA 1
ATOM 1515 C C . SER A 1 181 ? 6.085 15.218 -31.464 1.00 85.88 181 SER A C 1
ATOM 1517 O O . SER A 1 181 ? 5.568 16.298 -31.703 1.00 85.88 181 SER A O 1
ATOM 1519 N N . THR A 1 182 ? 5.422 14.071 -31.630 1.00 84.69 182 THR A N 1
ATOM 1520 C CA . THR A 1 182 ? 4.061 13.996 -32.190 1.00 84.69 182 THR A CA 1
ATOM 1521 C C . THR A 1 182 ? 2.957 14.314 -31.179 1.00 84.69 182 THR A C 1
ATOM 1523 O O . THR A 1 182 ? 1.804 14.484 -31.564 1.00 84.69 182 THR A O 1
ATOM 1526 N N . VAL A 1 183 ? 3.282 14.372 -29.883 1.00 80.81 183 VAL A N 1
ATOM 1527 C CA . VAL A 1 183 ? 2.300 14.583 -28.805 1.00 80.81 183 VAL A CA 1
ATOM 1528 C C . VAL A 1 183 ? 2.186 16.053 -28.399 1.00 80.81 183 VAL A C 1
ATOM 1530 O O . VAL A 1 183 ? 1.120 16.467 -27.955 1.00 80.81 183 VAL A O 1
ATOM 1533 N N . TYR A 1 184 ? 3.261 16.827 -28.546 1.00 75.19 184 TYR A N 1
ATOM 1534 C CA . TYR A 1 184 ? 3.344 18.219 -28.088 1.00 75.19 184 TYR A CA 1
ATOM 1535 C C . TYR A 1 184 ? 3.276 19.253 -29.226 1.00 75.19 184 TYR A C 1
ATOM 1537 O O . TYR A 1 184 ? 3.596 20.417 -28.992 1.00 75.19 184 TYR A O 1
ATOM 1545 N N . ASN A 1 185 ? 2.879 18.820 -30.426 1.00 58.72 185 ASN A N 1
ATOM 1546 C CA . ASN A 1 185 ? 2.609 19.683 -31.579 1.00 58.72 185 ASN A CA 1
ATOM 1547 C C . ASN A 1 185 ? 1.117 19.996 -31.703 1.00 58.72 185 ASN A C 1
ATOM 1549 O O . ASN A 1 185 ? 0.304 19.098 -31.382 1.00 58.72 185 ASN A O 1
#

Mean predicted aligned error: 7.31 Å

Solvent-accessible surface area (backbone atoms only — not comparable to full-atom values): 10952 Å² total; per-residue (Å²): 136,83,83,78,78,80,73,77,78,43,41,13,84,84,81,66,47,76,45,90,71,55,44,60,42,90,85,74,64,56,49,28,36,51,67,63,52,25,54,55,52,47,50,33,46,76,72,69,40,76,92,65,49,44,42,93,85,78,60,47,70,54,64,63,67,67,51,62,74,62,42,54,71,69,53,49,50,51,47,52,50,56,51,48,54,53,49,52,52,54,49,52,53,52,50,52,50,50,50,45,71,74,36,25,78,84,63,37,37,30,45,42,74,84,79,64,51,74,43,76,51,64,93,87,40,62,33,62,39,66,38,72,46,89,88,46,67,53,75,43,36,27,32,44,86,76,34,46,80,43,56,87,82,35,56,34,60,41,18,44,92,51,29,37,67,80,38,54,74,35,43,80,51,97,91,38,64,38,58,62,75,74,73,80,107

Foldseek 3Di:
DDPPPPPPQQAAPPPRDGDPDWLAFPPPRRTHHLVVLQVVVLVCLVVLVLVQCADPPPSHHGPVVSNLVRYDPVSVVSSVVSVVVVVVVVVVVVVVVVCCVVCCVVQVWAAAPPPRDIDHDDPQDFQWDFDCDPVRNRVWIAGRVPNDTDDPVCSQQQFDVSGRRPGDGFDQDPNHGHHPVVVPD

Sequence (185 aa):
MQVFNQDQNEQCLICFETLSQPFQFTDCQHAFCQVCAKDYFEQRIDEKLIDEFTCPLCQKSTDVKQVLEIIDQLHQERYNEQKNEKFQFQQQRRDMIKFYVNNKKILNLCRCPWCEQIFHRAESGCNYIRCHSLECQGKNTFCAQCDVALTDLDHEKHYENNNPFKGKCRILRNGVWVDRSTVYN

InterPro domains:
  IPR001841 Zinc finger, RING-type [PF14634] (11-60)
  IPR001841 Zinc finger, RING-type [PS50089] (12-59)
  IPR001841 Zinc finger, RING-type [SM00184] (12-58)
  IPR013083 Zinc finger, RING/FYVE/PHD-type [G3DSA:3.30.40.10] (2-105)
  IPR017907 Zinc finger, RING-type, conserved site [PS00518] (28-37)

Radius of gyration: 27.65 Å; Cα contacts (8 Å, |Δi|>4): 227; chains: 1; bounding box: 77×34×66 Å

Organism: Paramecium tetraurelia (NCBI:txid5888)